Protein AF-A0A969LS26-F1 (afdb_monomer_lite)

Foldseek 3Di:
DVVPPPDPDDDWFFFDDDDDPDPDDPCRRVLNRLLVCCPDPCVQVSLVVCVPPPVVSCVSNVSSDDPVSPQAQEDEDEQAPDAPDQPVVPHHPDDDDGDDPVVGDDPVRVVVVVVVSVVSNHDYYHYDYDQHDWDDDPLAIEGEHEDEPDDDDPALVPQQLLVLLVLLVVQVVVCVVSPNGHYWYWYQYPVPRDIGTHDPVSSVVSNVCSVPDDPVSNPSPPPPD

Radius of gyration: 26.44 Å; chains: 1; bounding box: 77×44×64 Å

Structure (mmCIF, N/CA/C/O backbone):
data_AF-A0A969LS26-F1
#
_entry.id   AF-A0A969LS26-F1
#
loop_
_atom_site.group_PDB
_atom_site.id
_atom_site.type_symbol
_atom_site.label_atom_id
_atom_site.label_alt_id
_atom_site.label_comp_id
_atom_site.label_asym_id
_atom_site.label_entity_id
_atom_site.label_seq_id
_atom_site.pdbx_PDB_ins_code
_atom_site.Cartn_x
_atom_site.Cartn_y
_atom_site.Cartn_z
_atom_site.occupancy
_atom_site.B_iso_or_equiv
_atom_site.auth_seq_id
_atom_site.auth_comp_id
_atom_site.auth_asym_id
_atom_site.auth_atom_id
_atom_site.pdbx_PDB_model_num
ATOM 1 N N . ASP A 1 1 ? -43.714 -3.072 25.399 1.00 48.00 1 ASP A N 1
ATOM 2 C CA . ASP A 1 1 ? -42.936 -2.418 26.467 1.00 48.00 1 ASP A CA 1
ATOM 3 C C . ASP A 1 1 ? -42.025 -3.365 27.250 1.00 48.00 1 ASP A C 1
ATOM 5 O O . ASP A 1 1 ? -41.843 -3.195 28.444 1.00 48.00 1 ASP A O 1
ATOM 9 N N . GLU A 1 2 ? -41.324 -4.287 26.581 1.00 42.19 2 GLU A N 1
ATOM 10 C CA . GLU A 1 2 ? -40.235 -5.078 27.201 1.00 42.19 2 GLU A CA 1
ATOM 11 C C . GLU A 1 2 ? -38.923 -4.279 27.360 1.00 42.19 2 GLU A C 1
ATOM 13 O O . GLU A 1 2 ? -37.940 -4.776 27.896 1.00 42.19 2 GLU A O 1
ATOM 18 N N . LEU A 1 3 ? -38.881 -3.027 26.887 1.00 47.91 3 LEU A N 1
ATOM 19 C CA . LEU A 1 3 ? -37.706 -2.157 27.003 1.00 47.91 3 LEU A CA 1
ATOM 20 C C . LEU A 1 3 ? -37.577 -1.491 28.382 1.00 47.91 3 LEU A C 1
ATOM 22 O O . LEU A 1 3 ? -36.522 -0.934 28.662 1.00 47.91 3 LEU A O 1
ATOM 26 N N . ALA A 1 4 ? -38.623 -1.518 29.215 1.00 47.91 4 ALA A N 1
ATOM 27 C CA . ALA A 1 4 ? -38.693 -0.747 30.460 1.00 47.91 4 ALA A CA 1
ATOM 28 C C . ALA A 1 4 ? -38.494 -1.581 31.739 1.00 47.91 4 ALA A C 1
ATOM 30 O O . ALA A 1 4 ? -38.175 -1.017 32.787 1.00 47.91 4 ALA A O 1
ATOM 31 N N . GLU A 1 5 ? -38.636 -2.907 31.683 1.00 43.12 5 GLU A N 1
ATOM 32 C CA . GLU A 1 5 ? -38.407 -3.767 32.846 1.00 43.12 5 GLU A CA 1
ATOM 33 C C . GLU A 1 5 ? -36.909 -4.034 33.022 1.00 43.12 5 GLU A C 1
ATOM 35 O O . GLU A 1 5 ? -36.325 -4.921 32.406 1.00 43.12 5 GLU A O 1
ATOM 40 N N . GLY A 1 6 ? -36.275 -3.219 33.870 1.00 50.16 6 GLY A N 1
ATOM 41 C CA . GLY A 1 6 ? -34.905 -3.443 34.336 1.00 50.16 6 GLY A CA 1
ATOM 42 C C . GLY A 1 6 ? -33.893 -2.343 34.020 1.00 50.16 6 GLY A C 1
ATOM 43 O O . GLY A 1 6 ? -32.707 -2.562 34.258 1.00 50.16 6 GLY A O 1
ATOM 44 N N . ILE A 1 7 ? -34.304 -1.168 33.522 1.00 50.44 7 ILE A N 1
ATOM 45 C CA . ILE A 1 7 ? -33.379 -0.026 33.403 1.00 50.44 7 ILE A CA 1
ATOM 46 C C . ILE A 1 7 ? -33.126 0.534 34.819 1.00 50.44 7 ILE A C 1
ATOM 48 O O . ILE A 1 7 ? -34.064 1.055 35.429 1.00 50.44 7 ILE A O 1
ATOM 52 N N . PRO A 1 8 ? -31.903 0.455 35.382 1.00 53.38 8 PRO A N 1
ATOM 53 C CA . PRO A 1 8 ? -31.589 1.176 36.612 1.00 53.38 8 PRO A CA 1
ATOM 54 C C . PRO A 1 8 ? -31.703 2.684 36.347 1.00 53.38 8 PRO A C 1
ATOM 56 O O . PRO A 1 8 ? -31.449 3.115 35.229 1.00 53.38 8 PRO A O 1
ATOM 59 N N . SER A 1 9 ? -32.092 3.461 37.366 1.00 64.81 9 SER A N 1
ATOM 60 C CA . SER A 1 9 ? -32.006 4.934 37.475 1.00 64.81 9 SER A CA 1
ATOM 61 C C . SER A 1 9 ? -31.635 5.692 36.188 1.00 64.81 9 SER A C 1
ATOM 63 O O . SER A 1 9 ? -30.488 5.632 35.749 1.00 64.81 9 SER A O 1
ATOM 65 N N . ALA A 1 10 ? -32.577 6.456 35.626 1.00 76.25 10 ALA A N 1
ATOM 66 C CA . ALA A 1 10 ? -32.350 7.296 34.448 1.00 76.25 10 ALA A CA 1
ATOM 67 C C . ALA A 1 10 ? -30.975 8.001 34.475 1.00 76.25 10 ALA A C 1
ATOM 69 O O . ALA A 1 10 ? -30.673 8.753 35.404 1.00 76.25 10 ALA A O 1
ATOM 70 N N . TRP A 1 11 ? -30.147 7.771 33.451 1.00 84.38 11 TRP A N 1
ATOM 71 C CA . TRP A 1 11 ? -28.866 8.462 33.307 1.00 84.38 11 TRP A CA 1
ATOM 72 C C . TRP A 1 11 ? -29.077 9.845 32.701 1.00 84.38 11 TRP A C 1
ATOM 74 O O . TRP A 1 11 ? -29.727 9.991 31.666 1.00 84.38 11 TRP A O 1
ATOM 84 N N . ILE A 1 12 ? -28.483 10.864 33.318 1.00 85.44 12 ILE A N 1
ATOM 85 C CA . ILE A 1 12 ? -28.559 12.242 32.831 1.00 85.44 12 ILE A CA 1
ATOM 86 C C . ILE A 1 12 ? -27.171 12.668 32.359 1.00 85.44 12 ILE A C 1
ATOM 88 O O . ILE A 1 12 ? -26.301 13.015 33.157 1.00 85.44 12 ILE A O 1
ATOM 92 N N . GLY A 1 13 ? -26.971 12.657 31.043 1.00 86.69 13 GLY A N 1
ATOM 93 C CA . GLY A 1 13 ? -25.819 13.284 30.399 1.00 86.69 13 GLY A CA 1
ATOM 94 C C . GLY A 1 13 ? -26.094 14.761 30.120 1.00 86.69 13 GLY A C 1
ATOM 95 O O . GLY A 1 13 ? -27.234 15.154 29.881 1.00 86.69 13 GLY A O 1
ATOM 96 N N . ARG A 1 14 ? -25.054 15.597 30.140 1.00 88.81 14 ARG A N 1
ATOM 97 C CA . ARG A 1 14 ? -25.146 17.008 29.730 1.00 88.81 14 ARG A CA 1
ATOM 98 C C . ARG A 1 14 ? -24.080 17.290 28.690 1.00 88.81 14 ARG A C 1
ATOM 100 O O . ARG A 1 14 ? -22.919 17.009 28.957 1.00 88.81 14 ARG A O 1
ATOM 107 N N . GLY A 1 15 ? -24.466 17.871 27.566 1.00 87.50 15 GLY A N 1
ATOM 108 C CA . GLY A 1 15 ? -23.540 18.427 26.587 1.00 87.50 15 GLY A CA 1
ATOM 109 C C . GLY A 1 15 ? -23.855 19.885 26.328 1.00 87.50 15 GLY A C 1
ATOM 110 O O . GLY A 1 15 ? -24.956 20.355 26.624 1.00 87.50 15 GLY A O 1
ATOM 111 N N . GLN A 1 16 ? -22.871 20.607 25.821 1.00 85.25 16 GLN A N 1
ATOM 112 C CA . GLN A 1 16 ? -22.975 22.022 25.532 1.00 85.25 16 GLN A CA 1
ATOM 113 C C . GLN A 1 16 ? -23.121 22.230 24.031 1.00 85.25 16 GLN A C 1
ATOM 115 O O . GLN A 1 16 ? -22.405 21.649 23.221 1.00 85.25 16 GLN A O 1
ATOM 120 N N . CYS A 1 17 ? -24.066 23.090 23.663 1.00 79.00 17 CYS A N 1
ATOM 121 C CA . CYS A 1 17 ? -24.129 23.646 22.324 1.00 79.00 17 CYS A CA 1
ATOM 122 C C . CYS A 1 17 ? -23.246 24.890 22.318 1.00 79.00 17 CYS A C 1
ATOM 124 O O . CYS A 1 17 ? -23.660 25.946 22.794 1.00 79.00 17 CYS A O 1
ATOM 126 N N . ILE A 1 18 ? -22.009 24.739 21.857 1.00 72.94 18 ILE A N 1
ATOM 127 C CA . ILE A 1 18 ? -21.084 25.856 21.673 1.00 72.94 18 ILE A CA 1
ATOM 128 C C . ILE A 1 18 ? -21.132 26.238 20.194 1.00 72.94 18 ILE A C 1
ATOM 130 O O . ILE A 1 18 ? -21.133 25.364 19.328 1.00 72.94 18 ILE A O 1
ATOM 134 N N . GLU A 1 19 ? -21.190 27.531 19.884 1.00 64.50 19 GLU A N 1
ATOM 135 C CA . GLU A 1 19 ? -20.963 27.984 18.512 1.00 64.50 19 GLU A CA 1
ATOM 136 C C . GLU A 1 19 ? -19.482 27.788 18.172 1.00 64.50 19 GLU A C 1
ATOM 138 O O . GLU A 1 19 ? -18.605 28.473 18.697 1.00 64.50 19 GLU A O 1
ATOM 143 N N . HIS A 1 20 ? -19.195 26.814 17.311 1.00 62.72 20 HIS A N 1
ATOM 144 C CA . HIS A 1 20 ? -17.858 26.603 16.773 1.00 62.72 20 HIS A CA 1
ATOM 145 C C . HIS A 1 20 ? -17.685 27.414 15.483 1.00 62.72 20 HIS A C 1
ATOM 147 O O . HIS A 1 20 ? -18.571 27.441 14.630 1.00 62.72 20 HIS A O 1
ATOM 153 N N . HIS A 1 21 ? -16.518 28.033 15.293 1.00 56.72 21 HIS A N 1
ATOM 154 C CA . HIS A 1 21 ? -16.110 28.510 13.972 1.00 56.72 21 HIS A CA 1
ATOM 155 C C . HIS A 1 21 ? -15.761 27.303 13.090 1.00 56.72 21 HIS A C 1
ATOM 157 O O . HIS A 1 21 ? -14.718 26.679 13.270 1.00 56.72 21 HIS A O 1
ATOM 163 N N . GLY A 1 22 ? -16.655 26.955 12.163 1.00 65.00 22 GLY A N 1
ATOM 164 C CA . GLY A 1 22 ? -16.501 25.824 11.246 1.00 65.00 22 GLY A CA 1
ATOM 165 C C . GLY A 1 22 ? -17.842 25.193 10.871 1.00 65.00 22 GLY A C 1
ATOM 166 O O . GLY A 1 22 ? -18.904 25.718 11.204 1.00 65.00 22 GLY A O 1
ATOM 167 N N . SER A 1 23 ? -17.810 24.058 10.172 1.00 58.72 23 SER A N 1
ATOM 168 C CA . SER A 1 23 ? -19.011 23.252 9.939 1.00 58.72 23 SER A CA 1
ATOM 169 C C . SER A 1 23 ? -19.504 22.673 11.267 1.00 58.72 23 SER A C 1
ATOM 171 O O . SER A 1 23 ? -18.801 21.874 11.881 1.00 58.72 23 SER A O 1
ATOM 173 N N . GLY A 1 24 ? -20.691 23.082 11.719 1.00 62.31 24 GLY A N 1
ATOM 174 C CA . GLY A 1 24 ? -21.275 22.575 12.959 1.00 62.31 24 GLY A CA 1
ATOM 175 C C . GLY A 1 24 ? -21.553 21.074 12.877 1.00 62.31 24 GLY A C 1
ATOM 176 O O . GLY A 1 24 ? -22.201 20.613 11.939 1.00 62.31 24 GLY A O 1
ATOM 177 N N . GLU A 1 25 ? -21.084 20.312 13.863 1.00 70.56 25 GLU A N 1
ATOM 178 C CA . GLU A 1 25 ? -21.461 18.909 14.017 1.00 70.56 25 GLU A CA 1
ATOM 179 C C . GLU A 1 25 ? -22.798 18.818 14.771 1.00 70.56 25 GLU A C 1
ATOM 181 O O . GLU A 1 25 ? -22.845 19.107 15.971 1.00 70.56 25 GLU A O 1
ATOM 186 N N . PRO A 1 26 ? -23.903 18.405 14.116 1.00 74.50 26 PRO A N 1
ATOM 187 C CA . PRO A 1 26 ? -25.248 18.476 14.698 1.00 74.50 26 PRO A CA 1
ATOM 188 C C . PRO A 1 26 ? -25.433 17.592 15.940 1.00 74.50 26 PRO A C 1
ATOM 190 O O . PRO A 1 26 ? -26.370 17.795 16.710 1.00 74.50 26 PRO A O 1
ATOM 193 N N . TYR A 1 27 ? -24.539 16.625 16.156 1.00 84.31 27 TYR A N 1
ATOM 194 C CA . TYR A 1 27 ? -24.587 15.692 17.280 1.00 84.31 27 TYR A CA 1
ATOM 195 C C . TYR A 1 27 ? -23.585 16.011 18.390 1.00 84.31 27 TYR A C 1
ATOM 197 O O . TYR A 1 27 ? -23.581 15.309 19.398 1.00 84.31 27 TYR A O 1
ATOM 205 N N . LEU A 1 28 ? -22.773 17.065 18.263 1.00 83.50 28 LEU A N 1
ATOM 206 C CA . LEU A 1 28 ? -21.697 17.354 19.213 1.00 83.50 28 LEU A CA 1
ATOM 207 C C . LEU A 1 28 ? -22.166 17.438 20.682 1.00 83.50 28 LEU A C 1
ATOM 209 O O . LEU A 1 28 ? -21.543 16.789 21.525 1.00 83.50 28 LEU A O 1
ATOM 213 N N . PRO A 1 29 ? -23.294 18.102 21.023 1.00 87.81 29 PRO A N 1
ATOM 214 C CA . PRO A 1 29 ? -23.786 18.110 22.403 1.00 87.81 29 PRO A CA 1
ATOM 215 C C . PRO A 1 29 ? -24.183 16.709 22.893 1.00 87.81 29 PRO A C 1
ATOM 217 O O . PRO A 1 29 ? -23.976 16.357 24.052 1.00 87.81 29 PRO A O 1
ATOM 220 N N . VAL A 1 30 ? -24.735 15.872 22.014 1.00 89.56 30 VAL A N 1
ATOM 221 C CA . VAL A 1 30 ? -25.095 14.491 22.360 1.00 89.56 30 VAL A CA 1
ATOM 222 C C . VAL A 1 30 ? -23.831 13.665 22.596 1.00 89.56 30 VAL A C 1
ATOM 224 O O . VAL A 1 30 ? -23.734 12.967 23.603 1.00 89.56 30 VAL A O 1
ATOM 227 N N . MET A 1 31 ? -22.836 13.792 21.718 1.00 88.88 31 MET A N 1
ATOM 228 C CA . MET A 1 31 ? -21.555 13.100 21.849 1.00 88.88 31 MET A CA 1
ATOM 229 C C . MET A 1 31 ? -20.817 13.513 23.122 1.00 88.88 31 MET A C 1
ATOM 231 O O . MET A 1 31 ? -20.292 12.658 23.831 1.00 88.88 31 MET A O 1
ATOM 235 N N . GLU A 1 32 ? -20.849 14.795 23.486 1.00 89.12 32 GLU A N 1
ATOM 236 C CA . GLU A 1 32 ? -20.274 15.273 24.741 1.00 89.12 32 GLU A CA 1
ATOM 237 C C . GLU A 1 32 ? -21.007 14.706 25.968 1.00 89.12 32 GLU A C 1
ATOM 239 O O . GLU A 1 32 ? -20.367 14.265 26.930 1.00 89.12 32 GLU A O 1
ATOM 244 N N . ALA A 1 33 ? -22.343 14.672 25.935 1.00 91.56 33 ALA A N 1
ATOM 245 C CA . ALA A 1 33 ? -23.152 14.089 27.001 1.00 91.56 33 ALA A CA 1
ATOM 246 C C . ALA A 1 33 ? -22.825 12.602 27.206 1.00 91.56 33 ALA A C 1
ATOM 248 O O . ALA A 1 33 ? -22.611 12.170 28.342 1.00 91.56 33 ALA A O 1
ATOM 249 N N . LEU A 1 34 ? -22.720 11.840 26.114 1.00 92.12 34 LEU A N 1
ATOM 250 C CA . LEU A 1 34 ? -22.334 10.429 26.128 1.00 92.12 34 LEU A CA 1
ATOM 251 C C . LEU A 1 34 ? -20.891 10.240 26.611 1.00 92.12 34 LEU A C 1
ATOM 253 O O . LEU A 1 34 ? -20.638 9.375 27.445 1.00 92.12 34 LEU A O 1
ATOM 257 N N . ALA A 1 35 ? -19.952 11.079 26.168 1.00 89.19 35 ALA A N 1
ATOM 258 C CA . ALA A 1 35 ? -18.558 11.033 26.608 1.00 89.19 35 ALA A CA 1
ATOM 259 C C . ALA A 1 35 ? -18.401 11.336 28.106 1.00 89.19 35 ALA A C 1
ATOM 261 O O . ALA A 1 35 ? -17.518 10.785 28.764 1.00 89.19 35 ALA A O 1
ATOM 262 N N . ARG A 1 36 ? -19.247 12.209 28.665 1.00 90.62 36 ARG A N 1
ATOM 263 C CA . ARG A 1 36 ? -19.293 12.482 30.109 1.00 90.62 36 ARG A CA 1
ATOM 264 C C . ARG A 1 36 ? -19.893 11.308 30.881 1.00 90.62 36 ARG A C 1
ATOM 266 O O . ARG A 1 36 ? -19.298 10.911 31.877 1.00 90.62 36 ARG A O 1
ATOM 273 N N . LEU A 1 37 ? -20.998 10.729 30.408 1.00 91.88 37 LEU A N 1
ATOM 274 C CA . LEU A 1 37 ? -21.596 9.526 31.007 1.00 91.88 37 LEU A CA 1
ATOM 275 C C . LEU A 1 37 ? -20.642 8.326 30.973 1.00 91.88 37 LEU A C 1
ATOM 277 O O . LEU A 1 37 ? -20.545 7.584 31.943 1.00 91.88 37 LEU A O 1
ATOM 281 N N . ALA A 1 38 ? -19.859 8.183 29.905 1.00 90.06 38 ALA A N 1
ATOM 282 C CA . ALA A 1 38 ? -18.832 7.152 29.786 1.00 90.06 38 ALA A CA 1
ATOM 283 C C . ALA A 1 38 ? -17.733 7.234 30.863 1.00 90.06 38 ALA A C 1
ATOM 285 O O . ALA A 1 38 ? -16.962 6.288 31.014 1.00 90.06 38 ALA A O 1
ATOM 286 N N . ARG A 1 39 ? -17.629 8.359 31.585 1.00 89.25 39 ARG A N 1
ATOM 287 C CA . ARG A 1 39 ? -16.684 8.570 32.693 1.00 89.25 39 ARG A CA 1
ATOM 288 C C . ARG A 1 39 ? -17.311 8.368 34.076 1.00 89.25 39 ARG A C 1
ATOM 290 O O . ARG A 1 39 ? -16.624 8.592 35.069 1.00 89.25 39 ARG A O 1
ATOM 297 N N . THR A 1 40 ? -18.584 7.986 34.158 1.00 88.81 40 THR A N 1
ATOM 298 C CA . THR A 1 40 ? -19.246 7.639 35.423 1.00 88.81 40 THR A CA 1
ATOM 299 C C . THR A 1 40 ? -19.373 6.120 35.568 1.00 88.81 40 THR A C 1
ATOM 301 O O . THR A 1 40 ? -18.885 5.346 34.746 1.00 88.81 40 THR A O 1
ATOM 304 N N . ASP A 1 41 ? -20.055 5.688 36.621 1.00 88.44 41 ASP A N 1
ATOM 305 C CA . ASP A 1 41 ? -20.534 4.321 36.840 1.00 88.44 41 ASP A CA 1
ATOM 306 C C . ASP A 1 41 ? -21.409 3.754 35.701 1.00 88.44 41 ASP A C 1
ATOM 308 O O . ASP A 1 41 ? -21.521 2.537 35.566 1.00 88.44 41 ASP A O 1
ATOM 312 N N . ALA A 1 42 ? -21.965 4.605 34.832 1.00 88.12 42 ALA A N 1
ATOM 313 C CA . ALA A 1 42 ? -22.761 4.201 33.674 1.00 88.12 42 ALA A CA 1
ATOM 314 C C . ALA A 1 42 ? -21.926 3.603 32.523 1.00 88.12 42 ALA A C 1
ATOM 316 O O . ALA A 1 42 ? -22.501 3.118 31.551 1.00 88.12 42 ALA A O 1
ATOM 317 N N . HIS A 1 43 ? -20.591 3.625 32.604 1.00 89.38 43 HIS A N 1
ATOM 318 C CA . HIS A 1 43 ? -19.669 3.198 31.545 1.00 89.38 43 HIS A CA 1
ATOM 319 C C . HIS A 1 43 ? -20.010 1.841 30.904 1.00 89.38 43 HIS A C 1
ATOM 321 O O . HIS A 1 43 ? -20.202 1.758 29.690 1.00 89.38 43 HIS A O 1
ATOM 327 N N . GLU A 1 44 ? -20.097 0.782 31.714 1.00 88.75 44 GLU A N 1
ATOM 328 C CA . GLU A 1 44 ? -20.325 -0.598 31.251 1.00 88.75 44 GLU A CA 1
ATOM 329 C C . GLU A 1 44 ? -21.678 -0.733 30.537 1.00 88.75 44 GLU A C 1
ATOM 331 O O . GLU A 1 44 ? -21.775 -1.265 29.427 1.00 88.75 44 GLU A O 1
ATOM 336 N N . GLN A 1 45 ? -22.730 -0.185 31.147 1.00 88.94 45 GLN A N 1
ATOM 337 C CA . GLN A 1 45 ? -24.096 -0.256 30.629 1.00 88.94 45 GLN A CA 1
ATOM 338 C C . GLN A 1 45 ? -24.266 0.605 29.373 1.00 88.94 45 GLN A C 1
ATOM 340 O O . GLN A 1 45 ? -24.866 0.155 28.396 1.00 88.94 45 GLN A O 1
ATOM 345 N N . LEU A 1 46 ? -23.685 1.807 29.355 1.00 91.06 46 LEU A N 1
ATOM 346 C CA . LEU A 1 46 ? -23.676 2.684 28.190 1.00 91.06 46 LEU A CA 1
ATOM 347 C C . LEU A 1 46 ? -22.939 2.034 27.014 1.00 91.06 46 LEU A C 1
ATOM 349 O O . LEU A 1 46 ? -23.454 2.033 25.895 1.00 91.06 46 LEU A O 1
ATOM 353 N N . GLY A 1 47 ? -21.773 1.434 27.270 1.00 90.75 47 GLY A N 1
ATOM 354 C CA . GLY A 1 47 ? -21.026 0.672 26.273 1.00 90.75 47 GLY A CA 1
ATOM 355 C C . GLY A 1 47 ? -21.849 -0.486 25.703 1.00 90.75 47 GLY A C 1
ATOM 356 O O . GLY A 1 47 ? -21.939 -0.636 24.485 1.00 90.75 47 GLY A O 1
ATOM 357 N N . ALA A 1 48 ? -22.518 -1.270 26.556 1.00 89.50 48 ALA A N 1
ATOM 358 C CA . ALA A 1 48 ? -23.387 -2.368 26.125 1.00 89.50 48 ALA A CA 1
ATOM 359 C C . ALA A 1 48 ? -24.569 -1.892 25.260 1.00 89.50 48 ALA A C 1
ATOM 361 O O . ALA A 1 48 ? -24.867 -2.498 24.227 1.00 89.50 48 ALA A O 1
ATOM 362 N N . VAL A 1 49 ? -25.218 -0.788 25.644 1.00 90.94 49 VAL A N 1
ATOM 363 C CA . VAL A 1 49 ? -26.317 -0.194 24.873 1.00 90.94 49 VAL A CA 1
ATOM 364 C C . VAL A 1 49 ? -25.817 0.287 23.514 1.00 90.94 49 VAL A C 1
ATOM 366 O O . VAL A 1 49 ? -26.383 -0.115 22.497 1.00 90.94 49 VAL A O 1
ATOM 369 N N . LEU A 1 50 ? -24.742 1.080 23.469 1.00 91.75 50 LEU A N 1
ATOM 370 C CA . LEU A 1 50 ? -24.214 1.631 22.219 1.00 91.75 50 LEU A CA 1
ATOM 371 C C . LEU A 1 50 ? -23.713 0.542 21.267 1.00 91.75 50 LEU A C 1
ATOM 373 O O . LEU A 1 50 ? -24.043 0.600 20.087 1.00 91.75 50 LEU A O 1
ATOM 377 N N . ARG A 1 51 ? -23.035 -0.506 21.757 1.00 90.69 51 ARG A N 1
ATOM 378 C CA . ARG A 1 51 ? -22.672 -1.672 20.923 1.00 90.69 51 ARG A CA 1
ATOM 379 C C . ARG A 1 51 ? -23.884 -2.312 20.249 1.00 90.69 51 ARG A C 1
ATOM 381 O O . ARG A 1 51 ? -23.772 -2.792 19.125 1.00 90.69 51 ARG A O 1
ATOM 388 N N . ARG A 1 52 ? -25.037 -2.323 20.925 1.00 90.31 52 ARG A N 1
ATOM 389 C CA . ARG A 1 52 ? -26.271 -2.933 20.417 1.00 90.31 52 ARG A CA 1
ATOM 390 C C . ARG A 1 52 ? -27.023 -2.032 19.439 1.00 90.31 52 ARG A C 1
ATOM 392 O O . ARG A 1 52 ? -27.508 -2.532 18.431 1.00 90.31 52 ARG A O 1
ATOM 399 N N . ILE A 1 53 ? -27.168 -0.742 19.750 1.00 91.62 53 ILE A N 1
ATOM 400 C CA . ILE A 1 53 ? -28.096 0.149 19.024 1.00 91.62 53 ILE A CA 1
ATOM 401 C C . ILE A 1 53 ? -27.403 1.150 18.098 1.00 91.62 53 ILE A C 1
ATOM 403 O O . ILE A 1 53 ? -28.005 1.593 17.126 1.00 91.62 53 ILE A O 1
ATOM 407 N N . ALA A 1 54 ? -26.157 1.521 18.393 1.00 89.75 54 ALA A N 1
ATOM 408 C CA . ALA A 1 54 ? -25.413 2.549 17.670 1.00 89.75 54 ALA A CA 1
ATOM 409 C C . ALA A 1 54 ? -23.906 2.222 17.631 1.00 89.75 54 ALA A C 1
ATOM 411 O O . ALA A 1 54 ? -23.084 3.012 18.099 1.00 89.75 54 ALA A O 1
ATOM 412 N N . PRO A 1 55 ? -23.505 1.062 17.078 1.00 87.31 55 PRO A N 1
ATOM 413 C CA . PRO A 1 55 ? -22.118 0.603 17.142 1.00 87.31 55 PRO A CA 1
ATOM 414 C C . PRO A 1 55 ? -21.130 1.551 16.447 1.00 87.31 55 PRO A C 1
ATOM 416 O O . PRO A 1 55 ? -19.974 1.626 16.849 1.00 87.31 55 PRO A O 1
ATOM 419 N N . SER A 1 56 ? -21.564 2.316 15.438 1.00 86.25 56 SER A N 1
ATOM 420 C CA . SER A 1 56 ? -20.712 3.316 14.779 1.00 86.25 56 SER A CA 1
ATOM 421 C C . SER A 1 56 ? -20.377 4.511 15.674 1.00 86.25 56 SER A C 1
ATOM 423 O O . SER A 1 56 ? -19.317 5.102 15.503 1.00 86.25 56 SER A O 1
ATOM 425 N N . TRP A 1 57 ? -21.220 4.840 16.658 1.00 88.38 57 TRP A N 1
ATOM 426 C CA . TRP A 1 57 ? -20.987 5.965 17.574 1.00 88.38 57 TRP A CA 1
ATOM 427 C C . TRP A 1 57 ? -19.846 5.688 18.557 1.00 88.38 57 TRP A C 1
ATOM 429 O O . TRP A 1 57 ? -19.269 6.615 19.118 1.00 88.38 57 TRP A O 1
ATOM 439 N N . LEU A 1 58 ? -19.475 4.418 18.744 1.00 87.31 58 LEU A N 1
ATOM 440 C CA . LEU A 1 58 ? -18.329 4.033 19.565 1.00 87.31 58 LEU A CA 1
ATOM 441 C C . LEU A 1 58 ? -16.990 4.508 18.979 1.00 87.31 58 LEU A C 1
ATOM 443 O O . LEU A 1 58 ? -16.033 4.673 19.733 1.00 87.31 58 LEU A O 1
ATOM 447 N N . LEU A 1 59 ? -16.920 4.767 17.665 1.00 82.62 59 LEU A N 1
ATOM 448 C CA . LEU A 1 59 ? -15.727 5.332 17.020 1.00 82.62 59 LEU A CA 1
ATOM 449 C C . LEU A 1 59 ? -15.399 6.735 17.549 1.00 82.62 59 LEU A C 1
ATOM 451 O O . LEU A 1 59 ? -14.230 7.080 17.686 1.00 82.62 59 LEU A O 1
ATOM 455 N N . GLU A 1 60 ? -16.431 7.490 17.917 1.00 85.88 60 GLU A N 1
ATOM 456 C CA . GLU A 1 60 ? -16.328 8.844 18.467 1.00 85.88 60 GLU A CA 1
ATOM 457 C C . GLU A 1 60 ? -16.212 8.849 20.007 1.00 85.88 60 GLU A C 1
ATOM 459 O O . GLU A 1 60 ? -15.988 9.885 20.633 1.00 85.88 60 GLU A O 1
ATOM 464 N N . LEU A 1 61 ? -16.357 7.681 20.648 1.00 87.56 61 LEU A N 1
ATOM 465 C CA . LEU A 1 61 ? -16.319 7.498 22.103 1.00 87.56 61 LEU A CA 1
ATOM 466 C C . LEU A 1 61 ? -15.247 6.469 22.496 1.00 87.56 61 LEU A C 1
ATOM 468 O O . LEU A 1 61 ? -15.565 5.441 23.101 1.00 87.56 61 LEU A O 1
ATOM 472 N N . PRO A 1 62 ? -13.954 6.736 22.226 1.00 81.94 62 PRO A N 1
ATOM 473 C CA . PRO A 1 62 ? -12.877 5.762 22.416 1.00 81.94 62 PRO A CA 1
ATOM 474 C C . PRO A 1 62 ? -12.712 5.288 23.865 1.00 81.94 62 PRO A C 1
ATOM 476 O O . PRO A 1 62 ? -12.117 4.237 24.101 1.00 81.94 62 PRO A O 1
ATOM 479 N N . ALA A 1 63 ? -13.247 6.037 24.836 1.00 83.88 63 ALA A N 1
ATOM 480 C CA . ALA A 1 63 ? -13.295 5.626 26.234 1.00 83.88 63 ALA A CA 1
ATOM 481 C C . ALA A 1 63 ? -14.119 4.345 26.437 1.00 83.88 63 ALA A C 1
ATOM 483 O O . ALA A 1 63 ? -13.730 3.532 27.262 1.00 83.88 63 ALA A O 1
ATOM 484 N N . LEU A 1 64 ? -15.206 4.149 25.680 1.00 88.31 64 LEU A N 1
ATOM 485 C CA . LEU A 1 64 ? -16.111 2.996 25.795 1.00 88.31 64 LEU A CA 1
ATOM 486 C C . LEU A 1 64 ? -15.620 1.748 25.051 1.00 88.31 64 LEU A C 1
ATOM 488 O O . LEU A 1 64 ? -16.222 0.682 25.181 1.00 88.31 64 LEU A O 1
ATOM 492 N N . LEU A 1 65 ? -14.552 1.874 24.262 1.00 86.88 65 LEU A N 1
ATOM 493 C CA . LEU A 1 65 ? -13.973 0.754 23.535 1.00 86.88 65 LEU A CA 1
ATOM 494 C C . LEU A 1 65 ? -13.128 -0.108 24.475 1.00 86.88 65 LEU A C 1
ATOM 496 O O . LEU A 1 65 ? -12.242 0.377 25.186 1.00 86.88 65 LEU A O 1
ATOM 500 N N . ASP A 1 66 ? -13.321 -1.417 24.424 1.00 83.94 66 ASP A N 1
ATOM 501 C CA . ASP A 1 66 ? -12.463 -2.358 25.125 1.00 83.94 66 ASP A CA 1
ATOM 502 C C . ASP A 1 66 ? -11.086 -2.504 24.431 1.00 83.94 66 ASP A C 1
ATOM 504 O O . ASP A 1 66 ? -10.734 -1.813 23.465 1.00 83.94 66 ASP A O 1
ATOM 508 N N . SER A 1 67 ? -10.232 -3.371 24.977 1.00 78.94 67 SER A N 1
ATOM 509 C CA . SER A 1 67 ? -8.901 -3.612 24.409 1.00 78.94 67 SER A CA 1
ATOM 510 C C . SER A 1 67 ? -8.930 -4.357 23.069 1.00 78.94 67 SER A C 1
ATOM 512 O O . SER A 1 67 ? -7.997 -4.205 22.288 1.00 78.94 67 SER A O 1
ATOM 514 N N . GLN A 1 68 ? -9.960 -5.157 22.782 1.00 79.00 68 GLN A N 1
ATOM 515 C CA . GLN A 1 68 ? -10.148 -5.858 21.509 1.00 79.00 68 GLN A CA 1
ATOM 516 C C . GLN A 1 68 ? -10.670 -4.919 20.422 1.00 79.00 68 GLN A C 1
ATOM 518 O O . GLN A 1 68 ? -10.209 -5.003 19.282 1.00 79.00 68 GLN A O 1
ATOM 523 N N . GLU A 1 69 ? -11.587 -4.023 20.777 1.00 79.00 69 GLU A N 1
ATOM 524 C CA . GLU A 1 69 ? -12.182 -3.009 19.909 1.00 79.00 69 GLU A CA 1
ATOM 525 C C . GLU A 1 69 ? -11.141 -1.956 19.490 1.00 79.00 69 GLU A C 1
ATOM 527 O O . GLU A 1 69 ? -11.141 -1.505 18.347 1.00 79.00 69 GLU A O 1
ATOM 532 N N . ARG A 1 70 ? -10.170 -1.642 20.364 1.00 77.38 70 ARG A N 1
ATOM 533 C CA . ARG A 1 70 ? -9.035 -0.743 20.062 1.00 77.38 70 ARG A CA 1
ATOM 534 C C . ARG A 1 70 ? -7.874 -1.393 19.307 1.00 77.38 70 ARG A C 1
ATOM 536 O O . ARG A 1 70 ? -6.910 -0.705 18.968 1.00 77.38 70 ARG A O 1
ATOM 543 N N . ARG A 1 71 ? -7.905 -2.705 19.042 1.00 78.50 71 ARG A N 1
ATOM 544 C CA . ARG A 1 71 ? -6.800 -3.364 18.325 1.00 78.50 71 ARG A CA 1
ATOM 545 C C . ARG A 1 71 ? -6.727 -2.861 16.892 1.00 78.50 71 ARG A C 1
ATOM 547 O O . ARG A 1 71 ? -7.577 -3.177 16.062 1.00 78.50 71 ARG A O 1
ATOM 554 N N . VAL A 1 72 ? -5.636 -2.173 16.571 1.00 78.19 72 VAL A N 1
ATOM 555 C CA . VAL A 1 72 ? -5.287 -1.825 15.194 1.00 78.19 72 VAL A CA 1
ATOM 556 C C . VAL A 1 72 ? -4.955 -3.116 14.444 1.00 78.19 72 VAL A C 1
ATOM 558 O O . VAL A 1 72 ? -3.914 -3.729 14.659 1.00 78.19 72 VAL A O 1
ATOM 561 N N . ARG A 1 73 ? -5.858 -3.564 13.566 1.00 83.12 73 ARG A N 1
ATOM 562 C CA . ARG A 1 73 ? -5.663 -4.788 12.758 1.00 83.12 73 ARG A CA 1
ATOM 563 C C . ARG A 1 73 ? -5.117 -4.506 11.362 1.00 83.12 73 ARG A C 1
ATOM 565 O O . ARG A 1 73 ? -4.682 -5.435 10.676 1.00 83.12 73 ARG A O 1
ATOM 572 N N . TYR A 1 74 ? -5.153 -3.244 10.947 1.00 85.38 74 TYR A N 1
ATOM 573 C CA . TYR A 1 74 ? -4.895 -2.809 9.585 1.00 85.38 74 TYR A CA 1
ATOM 574 C C . TYR A 1 74 ? -3.930 -1.628 9.560 1.00 85.38 74 TYR A C 1
ATOM 576 O O . TYR A 1 74 ? -4.143 -0.643 10.260 1.00 85.38 74 TYR A O 1
ATOM 584 N N . LEU A 1 75 ? -2.904 -1.726 8.718 1.00 86.69 75 LEU A N 1
ATOM 585 C CA . LEU A 1 75 ? -1.970 -0.646 8.435 1.00 86.69 75 LEU A CA 1
ATOM 586 C C . LEU A 1 75 ? -1.990 -0.357 6.933 1.00 86.69 75 LEU A C 1
ATOM 588 O O . LEU A 1 75 ? -1.808 -1.263 6.116 1.00 86.69 75 LEU A O 1
ATOM 592 N N . ARG A 1 76 ? -2.198 0.908 6.565 1.00 86.81 76 ARG A N 1
ATOM 593 C CA . ARG A 1 76 ? -2.005 1.397 5.198 1.00 86.81 76 ARG A CA 1
ATOM 594 C C . ARG A 1 76 ? -0.748 2.245 5.165 1.00 86.81 76 ARG A C 1
ATOM 596 O O . ARG A 1 76 ? -0.631 3.175 5.952 1.00 86.81 76 ARG A O 1
ATOM 603 N N . VAL A 1 77 ? 0.148 1.946 4.236 1.00 83.94 77 VAL A N 1
ATOM 604 C CA . VAL A 1 77 ? 1.401 2.682 4.074 1.00 83.94 77 VAL A CA 1
ATOM 605 C C . VAL A 1 77 ? 1.477 3.201 2.646 1.00 83.94 77 VAL A C 1
ATOM 607 O O . VAL A 1 77 ? 1.405 2.412 1.702 1.00 83.94 77 VAL A O 1
ATOM 610 N N . SER A 1 78 ? 1.585 4.522 2.490 1.00 83.12 78 SER A N 1
ATOM 611 C CA . SER A 1 78 ? 1.882 5.136 1.195 1.00 83.12 78 SER A CA 1
ATOM 612 C C . SER A 1 78 ? 3.388 5.226 1.031 1.00 83.12 78 SER A C 1
ATOM 614 O O . SER A 1 78 ? 4.055 5.799 1.885 1.00 83.12 78 SER A O 1
ATOM 616 N N . VAL A 1 79 ? 3.922 4.654 -0.044 1.00 82.38 79 VAL A N 1
ATOM 617 C CA . VAL A 1 79 ? 5.375 4.659 -0.296 1.00 82.38 79 VAL A CA 1
ATOM 618 C C . VAL A 1 79 ? 5.840 5.907 -1.048 1.00 82.38 79 VAL A C 1
ATOM 620 O O . VAL A 1 79 ? 7.034 6.132 -1.205 1.00 82.38 79 VAL A O 1
ATOM 623 N N . THR A 1 80 ? 4.900 6.710 -1.547 1.00 75.12 80 THR A N 1
ATOM 624 C CA . THR A 1 80 ? 5.178 7.961 -2.251 1.00 75.12 80 THR A CA 1
ATOM 625 C C . THR A 1 80 ? 3.982 8.909 -2.160 1.00 75.12 80 THR A C 1
ATOM 627 O O . THR A 1 80 ? 2.835 8.468 -2.033 1.00 75.12 80 THR A O 1
ATOM 630 N N . ASP A 1 81 ? 4.263 10.206 -2.212 1.00 73.56 81 ASP A N 1
ATOM 631 C CA . ASP A 1 81 ? 3.319 11.313 -2.394 1.00 73.56 81 ASP A CA 1
ATOM 632 C C . ASP A 1 81 ? 3.306 11.824 -3.851 1.00 73.56 81 ASP A C 1
ATOM 634 O O . ASP A 1 81 ? 2.497 12.684 -4.221 1.00 73.56 81 ASP A O 1
ATOM 638 N N . ARG A 1 82 ? 4.206 11.297 -4.694 1.00 70.69 82 ARG A N 1
ATOM 639 C CA . ARG A 1 82 ? 4.383 11.729 -6.077 1.00 70.69 82 ARG A CA 1
ATOM 640 C C . ARG A 1 82 ? 3.349 11.094 -6.984 1.00 70.69 82 ARG A C 1
ATOM 642 O O . ARG A 1 82 ? 3.210 9.878 -7.021 1.00 70.69 82 ARG A O 1
ATOM 649 N N . CYS A 1 83 ? 2.664 11.946 -7.747 1.00 66.50 83 CYS A N 1
ATOM 650 C CA . CYS A 1 83 ? 1.737 11.547 -8.793 1.00 66.50 83 CYS A CA 1
ATOM 651 C C . CYS A 1 83 ? 1.860 12.471 -10.003 1.00 66.50 83 CYS A C 1
ATOM 653 O O . CYS A 1 83 ? 1.687 13.691 -9.898 1.00 66.50 83 CYS A O 1
ATOM 655 N N . ASN A 1 84 ? 2.118 11.865 -11.164 1.00 58.06 84 ASN A N 1
ATOM 656 C CA . ASN A 1 84 ? 2.245 12.561 -12.446 1.00 58.06 84 ASN A CA 1
ATOM 657 C C . ASN A 1 84 ? 0.886 12.975 -13.053 1.00 58.06 84 ASN A C 1
ATOM 659 O O . ASN A 1 84 ? 0.851 13.594 -14.111 1.00 58.06 84 ASN A O 1
ATOM 663 N N . PHE A 1 85 ? -0.237 12.671 -12.387 1.00 54.34 85 PHE A N 1
ATOM 664 C CA . PHE A 1 85 ? -1.587 13.047 -12.819 1.00 54.34 85 PHE A CA 1
ATOM 665 C C . PHE A 1 85 ? -2.213 14.133 -11.932 1.00 54.34 85 PHE A C 1
ATOM 667 O O . PHE A 1 85 ? -1.849 14.319 -10.768 1.00 54.34 85 PHE A O 1
ATOM 674 N N . ARG A 1 86 ? -3.182 14.854 -12.508 1.00 67.12 86 ARG A N 1
ATOM 675 C CA . ARG A 1 86 ? -3.989 15.913 -11.874 1.00 67.12 86 ARG A CA 1
ATOM 676 C C . ARG A 1 86 ? -5.475 15.558 -11.969 1.00 67.12 86 ARG A C 1
ATOM 678 O O . ARG A 1 86 ? -6.253 16.218 -12.650 1.00 67.12 86 ARG A O 1
ATOM 685 N N . CYS A 1 87 ? -5.849 14.416 -11.392 1.00 62.12 87 CYS A N 1
ATOM 686 C CA . CYS A 1 87 ? -7.233 13.948 -11.423 1.00 62.12 87 CYS A CA 1
ATOM 687 C C . CYS A 1 87 ? -8.113 14.899 -10.609 1.00 62.12 87 CYS A C 1
ATOM 689 O O . CYS A 1 87 ? -7.903 15.022 -9.407 1.00 62.12 87 CYS A O 1
ATOM 691 N N . THR A 1 88 ? -9.148 15.480 -11.211 1.00 68.31 88 THR A N 1
ATOM 692 C CA . THR A 1 88 ? -10.046 16.453 -10.555 1.00 68.31 88 THR A CA 1
ATOM 693 C C . THR A 1 88 ? -10.638 15.969 -9.227 1.00 68.31 88 THR A C 1
ATOM 695 O O . THR A 1 88 ? -10.857 16.769 -8.327 1.00 68.31 88 THR A O 1
ATOM 698 N N . TYR A 1 89 ? -10.857 14.662 -9.078 1.00 69.06 89 TYR A N 1
ATOM 699 C CA . TYR A 1 89 ? -11.445 14.043 -7.885 1.00 69.06 89 TYR A CA 1
ATOM 700 C C . TYR A 1 89 ? -10.426 13.573 -6.830 1.0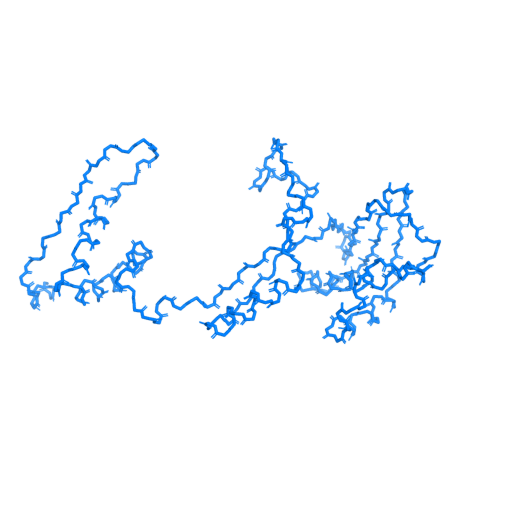0 69.06 89 TYR A C 1
ATOM 702 O O . T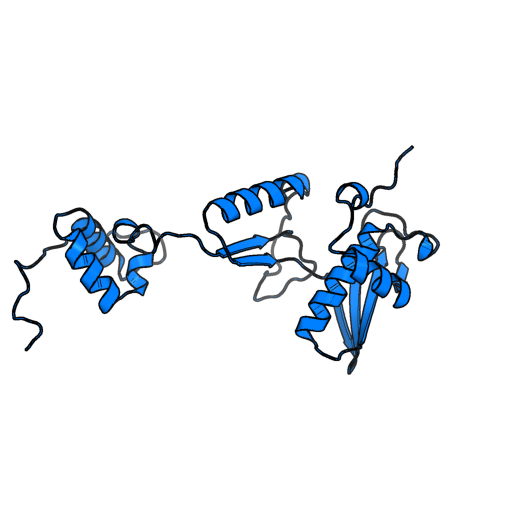YR A 1 89 ? -10.822 13.157 -5.746 1.00 69.06 89 TYR A O 1
ATOM 710 N N . CYS A 1 90 ? -9.129 13.552 -7.151 1.00 66.88 90 CYS A N 1
ATOM 711 C CA . CYS A 1 90 ? -8.080 13.057 -6.248 1.00 66.88 90 CYS A CA 1
ATOM 712 C C . CYS A 1 90 ? -7.045 14.136 -5.920 1.00 66.88 90 CYS A C 1
ATOM 714 O O . CYS A 1 90 ? -6.526 14.171 -4.809 1.00 66.88 90 CYS A O 1
ATOM 716 N N . ARG A 1 91 ? -6.710 14.969 -6.908 1.00 63.62 91 ARG A N 1
ATOM 717 C CA . ARG A 1 91 ? -5.699 16.022 -6.848 1.00 63.62 91 ARG A CA 1
ATOM 718 C C . ARG A 1 91 ? -6.078 17.142 -7.836 1.00 63.62 91 ARG A C 1
ATOM 720 O O . ARG A 1 91 ? -5.727 17.038 -9.018 1.00 63.62 91 ARG A O 1
ATOM 727 N N . PRO A 1 92 ? -6.824 18.169 -7.383 1.00 62.84 92 PRO A N 1
ATOM 728 C CA . PRO A 1 92 ? -7.067 19.383 -8.162 1.00 62.84 92 PRO A CA 1
ATOM 729 C C . PRO A 1 92 ? -5.740 20.016 -8.608 1.00 62.84 92 PRO A C 1
ATOM 731 O O . PRO A 1 92 ? -4.697 19.752 -8.014 1.00 62.84 92 PRO A O 1
ATOM 734 N N . ALA A 1 93 ? -5.761 20.778 -9.700 1.00 60.38 93 ALA A N 1
ATOM 735 C CA . ALA A 1 93 ? -4.553 21.197 -10.416 1.00 60.38 93 ALA A CA 1
ATOM 736 C C . ALA A 1 93 ? -3.671 22.223 -9.676 1.00 60.38 93 ALA A C 1
ATOM 738 O O . ALA A 1 93 ? -2.546 22.453 -10.122 1.00 60.38 93 ALA A O 1
ATOM 739 N N . ASP A 1 94 ? -4.144 22.783 -8.566 1.00 57.53 94 ASP A N 1
ATOM 740 C CA . ASP A 1 94 ? -3.547 23.958 -7.935 1.00 57.53 94 ASP A CA 1
ATOM 741 C C . ASP A 1 94 ? -2.393 23.578 -6.985 1.00 57.53 94 ASP A C 1
ATOM 743 O O . ASP A 1 94 ? -2.524 22.660 -6.176 1.00 57.53 94 ASP A O 1
ATOM 747 N N . ASP A 1 95 ? -1.256 24.267 -7.135 1.00 55.34 95 ASP A N 1
ATOM 748 C CA . ASP A 1 95 ? -0.128 24.430 -6.199 1.00 55.34 95 ASP A CA 1
ATOM 749 C C . ASP A 1 95 ? 0.216 23.238 -5.288 1.00 55.34 95 ASP A C 1
ATOM 751 O O . ASP A 1 95 ? 0.098 23.280 -4.064 1.00 55.34 95 ASP A O 1
ATOM 755 N N . LEU A 1 96 ? 0.703 22.154 -5.895 1.00 59.50 96 LEU A N 1
ATOM 756 C CA . LEU A 1 96 ? 1.179 20.982 -5.161 1.00 59.50 96 LEU A CA 1
ATOM 757 C C . LEU A 1 96 ? 2.700 20.972 -5.082 1.00 59.50 96 LEU A C 1
ATOM 759 O O . LEU A 1 96 ? 3.379 20.582 -6.035 1.00 59.50 96 LEU A O 1
ATOM 763 N N . GLU A 1 97 ? 3.218 21.316 -3.911 1.00 65.12 97 GLU A N 1
ATOM 764 C CA . GLU A 1 97 ? 4.595 21.016 -3.539 1.00 65.12 97 GLU A CA 1
ATOM 765 C C . GLU A 1 97 ? 4.697 19.538 -3.142 1.00 65.12 97 GLU A C 1
ATOM 767 O O . GLU A 1 97 ? 3.915 19.024 -2.340 1.00 65.12 97 GLU A O 1
ATOM 772 N N . PHE A 1 98 ? 5.629 18.817 -3.764 1.00 69.00 98 PHE A N 1
ATOM 773 C CA . PHE A 1 98 ? 5.985 17.470 -3.326 1.00 69.00 98 PHE A CA 1
ATOM 774 C C . PHE A 1 98 ? 6.987 17.566 -2.188 1.00 69.00 98 PHE A C 1
ATOM 776 O O . PHE A 1 98 ? 7.892 18.401 -2.249 1.00 69.00 98 PHE A O 1
ATOM 783 N N . GLY A 1 99 ? 6.883 16.652 -1.223 1.00 67.25 99 GLY A N 1
ATOM 784 C CA . GLY A 1 99 ? 7.925 16.493 -0.221 1.00 67.25 99 GLY A CA 1
ATOM 785 C C . GLY A 1 99 ? 9.280 16.251 -0.888 1.00 67.25 99 GLY A C 1
ATOM 786 O O . GLY A 1 99 ? 9.390 15.637 -1.970 1.00 67.25 99 GLY A O 1
ATOM 787 N N . ALA A 1 100 ? 10.341 16.728 -0.243 1.00 73.69 100 ALA A N 1
ATOM 788 C CA . ALA A 1 100 ? 11.674 16.307 -0.620 1.00 73.69 100 ALA A CA 1
ATOM 789 C C . ALA A 1 100 ? 11.763 14.784 -0.450 1.00 73.69 100 ALA A C 1
ATOM 791 O O . ALA A 1 100 ? 11.083 14.175 0.373 1.00 73.69 100 ALA A O 1
ATOM 792 N N . ARG A 1 101 ? 12.624 14.123 -1.230 1.00 69.69 101 ARG A N 1
ATOM 793 C CA . ARG A 1 101 ? 12.794 12.664 -1.111 1.00 69.69 101 ARG A CA 1
ATOM 794 C C . ARG A 1 101 ? 13.245 12.247 0.298 1.00 69.69 101 ARG A C 1
ATOM 796 O O . ARG A 1 101 ? 12.987 11.119 0.690 1.00 69.69 101 ARG A O 1
ATOM 803 N N . THR A 1 102 ? 13.900 13.150 1.025 1.00 75.81 102 THR A N 1
ATOM 804 C CA . THR A 1 102 ? 14.314 12.998 2.427 1.00 75.81 102 THR A CA 1
ATOM 805 C C . THR A 1 102 ? 13.156 13.003 3.417 1.00 75.81 102 THR A C 1
ATOM 807 O O . THR A 1 102 ? 13.331 12.529 4.531 1.00 75.81 102 THR A O 1
ATOM 810 N N . ASP A 1 103 ? 11.990 13.515 3.022 1.00 80.00 103 ASP A N 1
ATOM 811 C CA . ASP A 1 103 ? 10.799 13.574 3.875 1.00 80.00 103 ASP A CA 1
ATOM 812 C C . ASP A 1 103 ? 9.982 12.274 3.788 1.00 80.00 103 ASP A C 1
ATOM 814 O O . ASP A 1 103 ? 9.063 12.043 4.575 1.00 80.00 103 ASP A O 1
ATOM 818 N N . LEU A 1 104 ? 10.305 11.412 2.815 1.00 80.69 104 LEU A N 1
ATOM 819 C CA . LEU A 1 104 ? 9.736 10.077 2.686 1.00 80.69 104 LEU A CA 1
ATOM 820 C C . LEU A 1 104 ? 10.538 9.091 3.531 1.00 80.69 104 LEU A C 1
ATOM 822 O O . LEU A 1 104 ? 11.768 9.104 3.506 1.00 80.69 104 LEU A O 1
ATOM 826 N N . LEU A 1 105 ? 9.823 8.186 4.203 1.00 81.56 105 LEU A N 1
ATOM 827 C CA . LEU A 1 105 ? 10.448 7.103 4.953 1.00 81.56 105 LEU A CA 1
ATOM 828 C C . LEU A 1 105 ? 11.366 6.293 4.039 1.00 81.56 105 LEU A C 1
ATOM 830 O O . LEU A 1 105 ? 10.963 5.873 2.944 1.00 81.56 105 LEU A O 1
ATOM 834 N N . THR A 1 106 ? 12.578 6.021 4.516 1.00 79.88 106 THR A N 1
ATOM 835 C CA . THR A 1 106 ? 13.441 5.055 3.847 1.00 79.88 106 THR A CA 1
ATOM 836 C C . THR A 1 106 ? 12.822 3.665 3.932 1.00 79.88 106 THR A C 1
ATOM 838 O O . THR A 1 106 ? 11.883 3.390 4.687 1.00 79.88 106 THR A O 1
ATOM 841 N N . PHE A 1 107 ? 13.348 2.744 3.140 1.00 76.56 107 PHE A N 1
ATOM 842 C CA . PHE A 1 107 ? 12.870 1.374 3.162 1.00 76.56 107 PHE A CA 1
ATOM 843 C C . PHE A 1 107 ? 13.112 0.686 4.519 1.00 76.56 107 PHE A C 1
ATOM 845 O O . PHE A 1 107 ? 12.252 -0.059 4.994 1.00 76.56 107 PHE A O 1
ATOM 852 N N . GLU A 1 108 ? 14.230 0.988 5.177 1.00 77.56 108 GLU A N 1
ATOM 853 C CA . GLU A 1 108 ? 14.574 0.516 6.521 1.00 77.56 108 GLU A CA 1
ATOM 854 C C . GLU A 1 108 ? 13.598 1.066 7.568 1.00 77.56 108 GLU A C 1
ATOM 856 O O . GLU A 1 108 ? 13.154 0.347 8.468 1.00 77.56 108 GLU A O 1
ATOM 861 N N . GLU A 1 109 ? 13.211 2.336 7.440 1.00 82.62 109 GLU A N 1
ATOM 862 C CA . GLU A 1 109 ? 12.225 2.958 8.323 1.00 82.62 109 GLU A CA 1
ATOM 863 C C . GLU A 1 109 ? 10.824 2.382 8.102 1.00 82.62 109 GLU A C 1
ATOM 865 O O . GLU A 1 109 ? 10.132 2.057 9.070 1.00 82.62 109 GLU A O 1
ATOM 870 N N . LEU A 1 110 ? 10.419 2.180 6.842 1.00 84.88 110 LEU A N 1
ATOM 871 C CA . LEU A 1 110 ? 9.163 1.518 6.485 1.00 84.88 110 LEU A CA 1
ATOM 872 C C . LEU A 1 110 ? 9.088 0.114 7.086 1.00 84.88 110 LEU A C 1
ATOM 874 O O . LEU A 1 110 ? 8.085 -0.237 7.710 1.00 84.88 110 LEU A O 1
ATOM 878 N N . GLU A 1 111 ? 10.149 -0.680 6.946 1.00 83.31 111 GLU A N 1
ATOM 879 C CA . GLU A 1 111 ? 10.231 -1.999 7.567 1.00 83.31 111 GLU A CA 1
ATOM 880 C C . GLU A 1 111 ? 10.106 -1.913 9.085 1.00 83.31 111 GLU A C 1
ATOM 882 O O . GLU A 1 111 ? 9.347 -2.682 9.685 1.00 83.31 111 GLU A O 1
ATOM 887 N N . ARG A 1 112 ? 10.843 -0.996 9.718 1.00 87.31 112 ARG A N 1
ATOM 888 C CA . ARG A 1 112 ? 10.810 -0.825 11.170 1.00 87.31 112 ARG A CA 1
ATOM 889 C C . ARG A 1 112 ? 9.397 -0.505 11.642 1.00 87.31 112 ARG A C 1
ATOM 891 O O . ARG A 1 112 ? 8.909 -1.150 12.571 1.00 87.31 112 ARG A O 1
ATOM 898 N N . VAL A 1 113 ? 8.722 0.435 10.982 1.00 89.25 113 VAL A N 1
ATOM 899 C CA . VAL A 1 113 ? 7.333 0.810 11.275 1.00 89.25 113 VAL A CA 1
ATOM 900 C C . VAL A 1 113 ? 6.410 -0.396 11.108 1.00 89.25 113 VAL A C 1
ATOM 902 O O . VAL A 1 113 ? 5.708 -0.767 12.050 1.00 89.25 113 VAL A O 1
ATOM 905 N N . VAL A 1 114 ? 6.447 -1.066 9.953 1.00 89.31 114 VAL A N 1
ATOM 906 C CA . VAL A 1 114 ? 5.603 -2.240 9.674 1.00 89.31 114 VAL A CA 1
ATOM 907 C C . VAL A 1 114 ? 5.836 -3.351 10.701 1.00 89.31 114 VAL A C 1
ATOM 909 O O . VAL A 1 114 ? 4.874 -3.936 11.198 1.00 89.31 114 VAL A O 1
ATOM 912 N N . THR A 1 115 ? 7.089 -3.609 11.077 1.00 87.75 115 THR A N 1
ATOM 913 C CA . THR A 1 115 ? 7.460 -4.632 12.066 1.00 87.75 115 THR A CA 1
ATOM 914 C C . THR A 1 115 ? 6.912 -4.305 13.451 1.00 87.75 115 THR A C 1
ATOM 916 O O . THR A 1 115 ? 6.366 -5.184 14.124 1.00 87.75 115 THR A O 1
ATOM 919 N N . VAL A 1 116 ? 7.012 -3.044 13.884 1.00 91.62 116 VAL A N 1
ATOM 920 C CA . VAL A 1 116 ? 6.433 -2.589 15.156 1.00 91.62 116 VAL A CA 1
ATOM 921 C C . VAL A 1 116 ? 4.917 -2.794 15.150 1.00 91.62 116 VAL A C 1
ATOM 923 O O . VAL A 1 116 ? 4.381 -3.422 16.062 1.00 91.62 116 VAL A O 1
ATOM 926 N N . PHE A 1 117 ? 4.222 -2.360 14.098 1.00 89.69 117 PHE A N 1
ATOM 927 C CA . PHE A 1 117 ? 2.771 -2.531 13.988 1.00 89.69 117 PHE A CA 1
ATOM 928 C C . PHE A 1 117 ? 2.342 -4.004 13.919 1.00 89.69 117 PHE A C 1
ATOM 930 O O . PHE A 1 117 ? 1.342 -4.386 14.533 1.00 89.69 117 PHE A O 1
ATOM 937 N N . ALA A 1 118 ? 3.107 -4.860 13.237 1.00 86.44 118 ALA A N 1
ATOM 938 C CA . ALA A 1 118 ? 2.854 -6.298 13.202 1.00 86.44 118 ALA A CA 1
ATOM 939 C C . ALA A 1 118 ? 2.930 -6.924 14.608 1.00 86.44 118 ALA A C 1
ATOM 941 O O . ALA A 1 118 ? 2.048 -7.706 14.992 1.00 86.44 118 ALA A O 1
ATOM 942 N N . ARG A 1 119 ? 3.930 -6.524 15.411 1.00 87.81 119 ARG A N 1
ATOM 943 C CA . ARG A 1 119 ? 4.065 -6.929 16.824 1.00 87.81 119 ARG A CA 1
ATOM 944 C C . ARG A 1 119 ? 2.902 -6.427 17.686 1.00 87.81 119 ARG A C 1
ATOM 946 O O . ARG A 1 119 ? 2.458 -7.155 18.567 1.00 87.81 119 ARG A O 1
ATOM 953 N N . LEU A 1 120 ? 2.358 -5.246 17.387 1.00 84.81 120 LEU A N 1
ATOM 954 C CA . LEU A 1 120 ? 1.191 -4.667 18.070 1.00 84.81 120 LEU A CA 1
ATOM 955 C C . LEU A 1 120 ? -0.157 -5.296 17.677 1.00 84.81 120 LEU A C 1
ATOM 957 O O . LEU A 1 120 ? -1.191 -4.921 18.224 1.00 84.81 120 LEU A O 1
ATOM 961 N N . GLY A 1 121 ? -0.173 -6.270 16.764 1.00 84.31 121 GLY A N 1
ATOM 962 C CA . GLY A 1 121 ? -1.397 -6.990 16.405 1.00 84.31 121 GLY A CA 1
ATOM 963 C C . GLY A 1 121 ? -1.966 -6.651 15.030 1.00 84.31 121 GLY A C 1
ATOM 964 O O . GLY A 1 121 ? -2.992 -7.225 14.661 1.00 84.31 121 GLY A O 1
ATOM 965 N N . VAL A 1 122 ? -1.301 -5.803 14.234 1.00 88.88 122 VAL A N 1
ATOM 966 C CA . VAL A 1 122 ? -1.672 -5.621 12.825 1.00 88.88 122 VAL A CA 1
ATOM 967 C C . VAL A 1 122 ? -1.496 -6.947 12.089 1.00 88.88 122 VAL A C 1
ATOM 969 O O . VAL A 1 122 ? -0.493 -7.647 12.244 1.00 88.88 122 VAL A O 1
ATOM 972 N N . ARG A 1 123 ? -2.509 -7.323 11.305 1.00 84.75 123 ARG A N 1
ATOM 973 C CA . ARG A 1 123 ? -2.523 -8.556 10.499 1.00 84.75 123 ARG A CA 1
ATOM 974 C C . ARG A 1 123 ? -2.733 -8.288 9.016 1.00 84.75 123 ARG A C 1
ATOM 976 O O . ARG A 1 123 ? -2.470 -9.162 8.201 1.00 84.75 123 ARG A O 1
ATOM 983 N N . LYS A 1 124 ? -3.194 -7.088 8.661 1.00 85.69 124 LYS A N 1
ATOM 984 C CA . LYS A 1 124 ? -3.425 -6.678 7.279 1.00 85.69 124 LYS A CA 1
ATOM 985 C C . LYS A 1 124 ? -2.589 -5.445 6.963 1.00 85.69 124 LYS A C 1
ATOM 987 O O . LYS A 1 124 ? -2.826 -4.379 7.523 1.00 85.69 124 LYS A O 1
ATOM 992 N N . LEU A 1 125 ? -1.645 -5.592 6.043 1.00 82.69 125 LEU A N 1
ATOM 993 C CA . LEU A 1 125 ? -0.869 -4.491 5.485 1.00 82.69 125 LEU A CA 1
ATOM 994 C C . LEU A 1 125 ? -1.392 -4.176 4.083 1.00 82.69 125 LEU A C 1
ATOM 996 O O . LEU A 1 125 ? -1.550 -5.078 3.262 1.00 82.69 125 LEU A O 1
ATOM 1000 N N . ARG A 1 126 ? -1.647 -2.899 3.795 1.00 82.62 126 ARG A N 1
ATOM 1001 C CA . ARG A 1 126 ? -1.874 -2.413 2.433 1.00 82.62 126 ARG A CA 1
ATOM 1002 C C . ARG A 1 126 ? -0.797 -1.408 2.083 1.00 82.62 126 ARG A C 1
ATOM 1004 O O . ARG A 1 126 ? -0.783 -0.299 2.610 1.00 82.62 126 ARG A O 1
ATOM 1011 N N . LEU A 1 127 ? 0.060 -1.794 1.153 1.00 75.56 127 LEU A N 1
ATOM 1012 C CA . LEU A 1 127 ? 0.967 -0.865 0.504 1.00 75.56 127 LEU A CA 1
ATOM 1013 C C . LEU A 1 127 ? 0.203 -0.147 -0.606 1.00 75.56 127 LEU A C 1
ATOM 1015 O O . LEU A 1 127 ? -0.506 -0.777 -1.395 1.00 75.56 127 LEU A O 1
ATOM 1019 N N . THR A 1 128 ? 0.312 1.175 -0.643 1.00 78.69 128 THR A N 1
ATOM 1020 C CA . THR A 1 128 ? -0.160 1.977 -1.768 1.00 78.69 128 THR A CA 1
ATOM 1021 C C . THR A 1 128 ? 1.020 2.672 -2.413 1.00 78.69 128 THR A C 1
ATOM 1023 O O . THR A 1 128 ? 1.771 3.374 -1.745 1.00 78.69 128 THR A O 1
ATOM 1026 N N . GLY A 1 129 ? 1.168 2.455 -3.713 1.00 75.50 129 GLY A N 1
ATOM 1027 C CA . GLY A 1 129 ? 2.144 3.120 -4.562 1.00 75.50 129 GLY A CA 1
ATOM 1028 C C . GLY A 1 129 ? 1.509 3.466 -5.901 1.00 75.50 129 GLY A C 1
ATOM 1029 O O . GLY A 1 129 ? 0.310 3.246 -6.103 1.00 75.50 129 GLY A O 1
ATOM 1030 N N . GLN A 1 130 ? 2.321 3.989 -6.809 1.00 74.00 130 GLN A N 1
ATOM 1031 C CA . GLN A 1 130 ? 1.889 4.392 -8.137 1.00 74.00 130 GLN A CA 1
ATOM 1032 C C . GLN A 1 130 ? 2.701 3.672 -9.209 1.00 74.00 130 GLN A C 1
ATOM 1034 O O . GLN A 1 130 ? 3.893 3.428 -9.042 1.00 74.00 130 GLN A O 1
ATOM 1039 N N . ILE A 1 131 ? 2.014 3.331 -10.296 1.00 77.56 131 ILE A N 1
ATOM 1040 C CA . ILE A 1 131 ? 2.615 3.001 -11.585 1.00 77.56 131 ILE A CA 1
ATOM 1041 C C . ILE A 1 131 ? 2.439 4.253 -12.440 1.00 77.56 131 ILE A C 1
ATOM 1043 O O . ILE A 1 131 ? 1.311 4.740 -12.557 1.00 77.56 131 ILE A O 1
ATOM 1047 N N . ASP A 1 132 ? 3.520 4.790 -13.005 1.00 81.00 132 ASP A N 1
ATOM 1048 C CA . ASP A 1 132 ? 3.474 6.100 -13.665 1.00 81.00 132 ASP A CA 1
ATOM 1049 C C . ASP A 1 132 ? 2.480 6.150 -14.823 1.00 81.00 132 ASP A C 1
ATOM 1051 O O . ASP A 1 132 ? 1.686 7.088 -14.917 1.00 81.00 132 ASP A O 1
ATOM 1055 N N . ARG A 1 133 ? 2.480 5.131 -15.689 1.00 86.06 133 ARG A N 1
ATOM 1056 C CA . ARG A 1 133 ? 1.523 5.029 -16.789 1.00 86.06 133 ARG A CA 1
ATOM 1057 C C . ARG A 1 133 ? 1.109 3.589 -17.045 1.00 86.06 133 ARG A C 1
ATOM 1059 O O . ARG A 1 133 ? 1.934 2.684 -17.132 1.00 86.06 133 ARG A O 1
ATOM 1066 N N . LEU A 1 134 ? -0.190 3.416 -17.264 1.00 89.62 134 LEU A N 1
ATOM 1067 C CA . LEU A 1 134 ? -0.770 2.222 -17.861 1.00 89.62 134 LEU A CA 1
ATOM 1068 C C . LEU A 1 134 ? -1.452 2.612 -19.170 1.00 89.62 134 LEU A C 1
ATOM 1070 O O . LEU A 1 134 ? -2.251 3.552 -19.212 1.00 89.62 134 LEU A O 1
ATOM 1074 N N . VAL A 1 135 ? -1.134 1.889 -20.236 1.00 89.69 135 VAL A N 1
ATOM 1075 C CA . VAL A 1 135 ? -1.803 1.992 -21.533 1.00 89.69 135 VAL A CA 1
ATOM 1076 C C . VAL A 1 135 ? -2.489 0.664 -21.801 1.00 89.69 135 VAL A C 1
ATOM 1078 O O . VAL A 1 135 ? -1.862 -0.384 -21.695 1.00 89.69 135 VAL A O 1
ATOM 1081 N N . ARG A 1 136 ? -3.778 0.698 -22.143 1.00 90.12 136 ARG A N 1
ATOM 1082 C CA . ARG A 1 136 ? -4.544 -0.498 -22.500 1.00 90.12 136 ARG A CA 1
ATOM 1083 C C . ARG A 1 136 ? -4.919 -0.451 -23.972 1.00 90.12 136 ARG A C 1
ATOM 1085 O O . ARG A 1 136 ? -5.619 0.468 -24.388 1.00 90.12 136 ARG A O 1
ATOM 1092 N N . VAL A 1 137 ? -4.509 -1.467 -24.726 1.00 86.69 137 VAL A N 1
ATOM 1093 C CA . VAL A 1 137 ? -4.886 -1.655 -26.133 1.00 86.69 137 VAL A CA 1
ATOM 1094 C C . VAL A 1 137 ? -5.449 -3.063 -26.286 1.00 86.69 137 VAL A C 1
ATOM 1096 O O . VAL A 1 137 ? -4.728 -4.055 -26.236 1.00 86.69 137 VAL A O 1
ATOM 1099 N N . GLY A 1 138 ? -6.773 -3.171 -26.405 1.00 88.31 138 GLY A N 1
ATOM 1100 C CA . GLY A 1 138 ? -7.457 -4.464 -26.439 1.00 88.31 138 GLY A CA 1
ATOM 1101 C C . GLY A 1 138 ? -7.190 -5.304 -25.179 1.00 88.31 138 GLY A C 1
ATOM 1102 O O . GLY A 1 138 ? -7.619 -4.943 -24.076 1.00 88.31 138 GLY A O 1
ATOM 1103 N N . LYS A 1 139 ? -6.502 -6.440 -25.364 1.00 89.62 139 LYS A N 1
ATOM 1104 C CA . LYS A 1 139 ? -6.094 -7.381 -24.301 1.00 89.62 139 LYS A CA 1
ATOM 1105 C C . LYS A 1 139 ? -4.654 -7.171 -23.817 1.00 89.62 139 LYS A C 1
ATOM 1107 O O . LYS A 1 139 ? -4.171 -7.964 -23.012 1.00 89.62 139 LYS A O 1
ATOM 1112 N N . GLU A 1 140 ? -3.977 -6.133 -24.296 1.00 92.75 140 GLU A N 1
ATOM 1113 C CA . GLU A 1 140 ? -2.633 -5.780 -23.854 1.00 92.75 140 GLU A CA 1
ATOM 1114 C C . GLU A 1 140 ? -2.661 -4.608 -22.879 1.00 92.75 140 GLU A C 1
ATOM 1116 O O . GLU A 1 140 ? -3.396 -3.633 -23.067 1.00 92.75 140 GLU A O 1
ATOM 1121 N N . ILE A 1 141 ? -1.821 -4.704 -21.853 1.00 95.12 141 ILE A N 1
ATOM 1122 C CA . ILE A 1 141 ? -1.488 -3.624 -20.936 1.00 95.12 141 ILE A CA 1
ATOM 1123 C C . ILE A 1 141 ? 0.002 -3.333 -21.084 1.00 95.12 141 ILE A C 1
ATOM 1125 O O . ILE A 1 141 ? 0.825 -4.230 -20.932 1.00 95.12 141 ILE A O 1
ATOM 1129 N N . LEU A 1 142 ? 0.352 -2.079 -21.347 1.00 95.25 142 LEU A N 1
ATOM 1130 C CA . LEU A 1 142 ? 1.722 -1.588 -21.305 1.00 95.25 142 LEU A CA 1
ATOM 1131 C C . LEU A 1 142 ? 1.897 -0.713 -20.064 1.00 95.25 142 LEU A C 1
ATOM 1133 O O . LEU A 1 142 ? 1.235 0.316 -19.915 1.00 95.25 142 LEU A O 1
ATOM 1137 N N . ILE A 1 143 ? 2.799 -1.134 -19.188 1.00 95.31 143 ILE A N 1
ATOM 1138 C CA . ILE A 1 143 ? 3.331 -0.327 -18.094 1.00 95.31 143 ILE A CA 1
ATOM 1139 C C . ILE A 1 1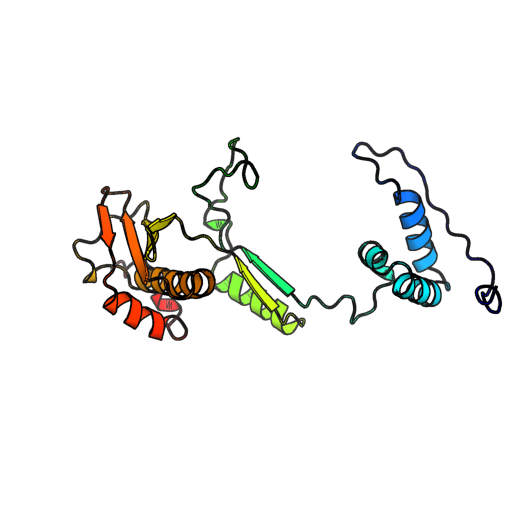43 ? 4.433 0.567 -18.663 1.00 95.31 143 ILE A C 1
ATOM 1141 O O . ILE A 1 143 ? 5.324 0.072 -19.348 1.00 95.31 143 ILE A O 1
ATOM 1145 N N . VAL A 1 144 ? 4.406 1.864 -18.365 1.00 93.44 144 VAL A N 1
ATOM 1146 C CA . VAL A 1 144 ? 5.534 2.767 -18.637 1.00 93.44 144 VAL A CA 1
ATOM 1147 C C . VAL A 1 144 ? 5.914 3.468 -17.342 1.00 93.44 144 VAL A C 1
ATOM 1149 O O . VAL A 1 144 ? 5.071 4.131 -16.740 1.00 93.44 144 VAL A O 1
ATOM 1152 N N . ASP A 1 145 ? 7.164 3.296 -16.920 1.00 91.19 145 ASP A N 1
ATOM 1153 C CA . ASP A 1 145 ? 7.740 3.900 -15.713 1.00 91.19 145 ASP A CA 1
ATOM 1154 C C . ASP A 1 145 ? 8.798 4.942 -16.093 1.00 91.19 145 ASP A C 1
ATOM 1156 O O . ASP A 1 145 ? 9.626 4.700 -16.974 1.00 91.19 145 ASP A O 1
ATOM 1160 N N . TYR A 1 146 ? 8.753 6.116 -15.470 1.00 88.81 146 TYR A N 1
ATOM 1161 C CA . TYR A 1 146 ? 9.551 7.275 -15.852 1.00 88.81 146 TYR A CA 1
ATOM 1162 C C . TYR A 1 146 ? 10.828 7.317 -15.017 1.00 88.81 146 TYR A C 1
ATOM 1164 O O . TYR A 1 146 ? 10.801 7.299 -13.785 1.00 88.81 146 TYR A O 1
ATOM 1172 N N . LYS A 1 147 ? 11.974 7.431 -15.688 1.00 86.81 147 LYS A N 1
ATOM 1173 C CA . LYS A 1 14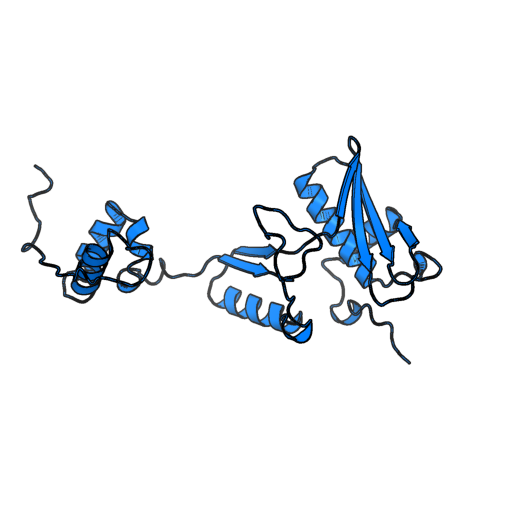7 ? 13.282 7.606 -15.053 1.00 86.81 147 LYS A CA 1
ATOM 1174 C C . LYS A 1 147 ? 13.821 8.994 -15.379 1.00 86.81 147 LYS A C 1
ATOM 1176 O O . LYS A 1 147 ? 14.206 9.287 -16.510 1.00 86.81 147 LYS A O 1
ATOM 1181 N N . THR A 1 148 ? 13.826 9.847 -14.359 1.00 77.19 148 THR A N 1
ATOM 1182 C CA . THR A 1 148 ? 14.289 11.239 -14.424 1.00 77.19 148 THR A CA 1
ATOM 1183 C C . THR A 1 148 ? 15.636 11.391 -13.724 1.00 77.19 148 THR A C 1
ATOM 1185 O O . THR A 1 148 ? 15.907 10.691 -12.747 1.00 77.19 148 THR A O 1
ATOM 1188 N N . ASN A 1 149 ? 16.469 12.316 -14.213 1.00 72.12 149 ASN A N 1
ATOM 1189 C CA . ASN A 1 149 ? 17.804 12.631 -13.682 1.00 72.12 149 ASN A CA 1
ATOM 1190 C C . ASN A 1 149 ? 18.816 11.476 -13.762 1.00 72.12 149 ASN A C 1
ATOM 1192 O O . ASN A 1 149 ? 19.714 11.384 -12.925 1.00 72.12 149 ASN A O 1
ATOM 1196 N N . ARG A 1 150 ? 18.657 10.572 -14.736 1.00 75.19 150 ARG A N 1
ATOM 1197 C CA . ARG A 1 150 ? 19.639 9.526 -15.037 1.00 75.19 150 ARG A CA 1
ATOM 1198 C C . ARG A 1 150 ? 19.747 9.313 -16.543 1.00 75.19 150 ARG A C 1
ATOM 1200 O O . ARG A 1 150 ? 18.695 9.199 -17.182 1.00 75.19 150 ARG A O 1
ATOM 1207 N N . PRO A 1 151 ? 20.970 9.208 -17.084 1.00 82.94 151 PRO A N 1
ATOM 1208 C CA . PRO A 1 151 ? 21.149 8.910 -18.490 1.00 82.94 151 PRO A CA 1
ATOM 1209 C C . PRO A 1 151 ? 20.612 7.504 -18.790 1.00 82.94 151 PRO A C 1
ATOM 1211 O O . PRO A 1 151 ? 20.789 6.590 -17.975 1.00 82.94 151 PRO A O 1
ATOM 1214 N N . PRO A 1 152 ? 19.937 7.311 -19.935 1.00 87.75 152 PRO A N 1
ATOM 1215 C CA . PRO A 1 152 ? 19.525 5.985 -20.357 1.00 87.75 152 PRO A CA 1
ATOM 1216 C C . PRO A 1 152 ? 20.756 5.089 -20.574 1.00 87.75 152 PRO A C 1
ATOM 1218 O O . PRO A 1 152 ? 21.710 5.527 -21.220 1.00 87.75 152 PRO A O 1
ATOM 1221 N N . PRO A 1 153 ? 20.732 3.824 -20.121 1.00 90.62 153 PRO A N 1
ATOM 1222 C CA . PRO A 1 153 ? 21.745 2.847 -20.498 1.00 90.62 153 PRO A CA 1
ATOM 1223 C C . PRO A 1 153 ? 21.738 2.627 -22.014 1.00 90.62 153 PRO A C 1
ATOM 1225 O O . PRO A 1 153 ? 20.728 2.870 -22.678 1.00 90.62 153 PRO A O 1
ATOM 1228 N N . HIS A 1 154 ? 22.835 2.128 -22.583 1.00 89.25 154 HIS A N 1
ATOM 1229 C CA . HIS A 1 154 ? 22.912 1.867 -24.023 1.00 89.25 154 HIS A CA 1
ATOM 1230 C C . HIS A 1 154 ? 22.000 0.704 -24.437 1.00 89.25 154 HIS A C 1
ATOM 1232 O O . HIS A 1 154 ? 21.215 0.835 -25.388 1.00 89.25 154 HIS A O 1
ATOM 1238 N N . SER A 1 155 ? 22.026 -0.391 -23.678 1.00 92.06 155 SER A N 1
ATOM 1239 C CA . SER A 1 155 ? 21.230 -1.593 -23.927 1.00 92.06 155 SER A CA 1
ATOM 1240 C C . SER A 1 155 ? 20.297 -1.928 -22.757 1.00 92.06 155 SER A C 1
ATOM 1242 O O . SER A 1 155 ? 20.399 -1.352 -21.676 1.00 92.06 155 SER A O 1
ATOM 1244 N N . VAL A 1 156 ? 19.350 -2.846 -22.981 1.00 91.06 156 VAL A N 1
ATOM 1245 C CA . VAL A 1 156 ? 18.469 -3.336 -21.907 1.00 91.06 156 VAL A CA 1
ATOM 1246 C C . VAL A 1 156 ? 19.242 -4.164 -20.876 1.00 91.06 156 VAL A C 1
ATOM 1248 O O . VAL A 1 156 ? 18.873 -4.150 -19.706 1.00 91.06 156 VAL A O 1
ATOM 1251 N N . ASP A 1 157 ? 20.322 -4.827 -21.284 1.00 89.94 157 ASP A N 1
ATOM 1252 C CA . ASP A 1 157 ? 21.143 -5.650 -20.390 1.00 89.94 157 ASP A CA 1
ATOM 1253 C C . ASP A 1 157 ? 21.881 -4.797 -19.343 1.00 89.94 157 ASP A C 1
ATOM 1255 O O . ASP A 1 157 ? 22.165 -5.271 -18.246 1.00 89.94 157 ASP A O 1
ATOM 1259 N N . ASP A 1 158 ? 22.098 -3.512 -19.642 1.00 90.81 158 ASP A N 1
ATOM 1260 C CA . ASP A 1 158 ? 22.715 -2.540 -18.733 1.00 90.81 158 ASP A CA 1
ATOM 1261 C C . ASP A 1 158 ? 21.684 -1.822 -17.834 1.00 90.81 158 ASP A C 1
ATOM 1263 O O . ASP A 1 158 ? 22.019 -0.899 -17.085 1.00 90.81 158 ASP A O 1
ATOM 1267 N N . VAL A 1 159 ? 20.398 -2.187 -17.912 1.00 91.12 159 VAL A N 1
ATOM 1268 C CA . VAL A 1 159 ? 19.369 -1.621 -17.033 1.00 91.12 159 VAL A CA 1
ATOM 1269 C C . VAL A 1 159 ? 19.593 -2.132 -15.615 1.00 91.12 159 VAL A C 1
ATOM 1271 O O . VAL A 1 159 ? 19.574 -3.335 -15.367 1.00 91.12 159 VAL A O 1
ATOM 1274 N N . ALA A 1 160 ? 19.732 -1.200 -14.667 1.00 88.69 160 ALA A N 1
ATOM 1275 C CA . ALA A 1 160 ? 19.890 -1.524 -13.255 1.00 88.69 160 ALA A CA 1
ATOM 1276 C C . ALA A 1 160 ? 18.823 -2.525 -12.785 1.00 88.69 160 ALA A C 1
ATOM 1278 O O . ALA A 1 160 ? 17.620 -2.325 -12.993 1.00 88.69 160 ALA A O 1
ATOM 1279 N N . GLU A 1 161 ? 19.271 -3.577 -12.101 1.00 88.06 161 GLU A N 1
ATOM 1280 C CA . GLU A 1 161 ? 18.425 -4.690 -11.670 1.00 88.06 161 GLU A CA 1
ATOM 1281 C C . GLU A 1 161 ? 17.197 -4.209 -10.881 1.00 88.06 161 GLU A C 1
ATOM 1283 O O . GLU A 1 161 ? 16.080 -4.666 -11.133 1.00 88.06 161 GLU A O 1
ATOM 1288 N N . ALA A 1 162 ? 17.373 -3.208 -10.015 1.00 87.31 162 ALA A N 1
ATOM 1289 C CA . ALA A 1 162 ? 16.299 -2.571 -9.260 1.00 87.31 162 ALA A CA 1
ATOM 1290 C C . ALA A 1 162 ? 15.111 -2.128 -10.139 1.00 87.31 162 ALA A C 1
ATOM 1292 O O . ALA A 1 162 ? 13.957 -2.293 -9.746 1.00 87.31 162 ALA A O 1
ATOM 1293 N N . TYR A 1 163 ? 15.359 -1.614 -11.350 1.00 90.25 163 TYR A N 1
ATOM 1294 C CA . TYR A 1 163 ? 14.295 -1.199 -12.269 1.00 90.25 163 TYR A CA 1
ATOM 1295 C C . TYR A 1 163 ? 13.582 -2.389 -12.904 1.00 90.25 163 TYR A C 1
ATOM 1297 O O . TYR A 1 163 ? 12.360 -2.362 -13.049 1.00 90.25 163 TYR A O 1
ATOM 1305 N N . THR A 1 164 ? 14.311 -3.456 -13.228 1.00 92.50 164 THR A N 1
ATOM 1306 C CA . THR A 1 164 ? 13.694 -4.690 -13.737 1.00 92.50 164 THR A CA 1
ATOM 1307 C C . THR A 1 164 ? 12.828 -5.367 -12.671 1.00 92.50 164 THR A C 1
ATOM 1309 O O . THR A 1 164 ? 11.705 -5.776 -12.967 1.00 92.50 164 THR A O 1
ATOM 1312 N N . LEU A 1 165 ? 13.284 -5.393 -11.412 1.00 91.19 165 LEU A N 1
ATOM 1313 C CA . LEU A 1 165 ? 12.529 -5.909 -10.266 1.00 91.19 165 LEU A CA 1
ATOM 1314 C C . LEU A 1 165 ? 11.295 -5.052 -9.962 1.00 91.19 165 LEU A C 1
ATOM 1316 O O . LEU A 1 165 ? 10.218 -5.597 -9.717 1.00 91.19 165 LEU A O 1
ATOM 1320 N N . GLN A 1 166 ? 11.416 -3.723 -10.036 1.00 89.75 166 GLN A N 1
ATOM 1321 C CA . GLN A 1 166 ? 10.285 -2.802 -9.889 1.00 89.75 166 GLN A CA 1
ATOM 1322 C C . GLN A 1 166 ? 9.214 -3.067 -10.960 1.00 89.75 166 GLN A C 1
ATOM 1324 O O . GLN A 1 166 ? 8.037 -3.238 -10.634 1.00 89.75 166 GLN A O 1
ATOM 1329 N N . LEU A 1 167 ? 9.607 -3.158 -12.235 1.00 93.88 167 LEU A N 1
ATOM 1330 C CA . LEU A 1 167 ? 8.674 -3.444 -13.327 1.00 93.88 167 LEU A CA 1
ATOM 1331 C C . LEU A 1 167 ? 8.056 -4.844 -13.220 1.00 93.88 167 LEU A C 1
ATOM 1333 O O . LEU A 1 167 ? 6.874 -5.006 -13.524 1.00 93.88 167 LEU A O 1
ATOM 1337 N N . ALA A 1 168 ? 8.806 -5.839 -12.742 1.00 93.81 168 ALA A N 1
ATOM 1338 C CA . ALA A 1 168 ? 8.276 -7.167 -12.442 1.00 93.81 168 ALA A CA 1
ATOM 1339 C C . ALA A 1 168 ? 7.214 -7.122 -11.329 1.00 93.81 168 ALA A C 1
ATOM 1341 O O . ALA A 1 168 ? 6.134 -7.695 -11.480 1.00 93.81 168 ALA A O 1
ATOM 1342 N N . ALA A 1 169 ? 7.458 -6.370 -10.250 1.00 90.75 169 ALA A N 1
ATOM 1343 C CA . ALA A 1 169 ? 6.474 -6.164 -9.188 1.00 90.75 169 ALA A CA 1
ATOM 1344 C C . ALA A 1 169 ? 5.187 -5.510 -9.724 1.00 90.75 169 ALA A C 1
ATOM 1346 O O . ALA A 1 169 ? 4.078 -5.961 -9.419 1.00 90.75 169 ALA A O 1
ATOM 1347 N N . TYR A 1 170 ? 5.317 -4.486 -10.574 1.00 91.88 170 TYR A N 1
ATOM 1348 C CA . TYR A 1 170 ? 4.172 -3.858 -11.235 1.00 91.88 170 TYR A CA 1
ATOM 1349 C C . TYR A 1 170 ? 3.425 -4.828 -12.140 1.00 91.88 170 TYR A C 1
ATOM 1351 O O . TYR A 1 170 ? 2.199 -4.885 -12.089 1.00 91.88 170 TYR A O 1
ATOM 1359 N N . ARG A 1 171 ? 4.143 -5.620 -12.938 1.00 93.25 171 ARG A N 1
ATOM 1360 C CA . ARG A 1 171 ? 3.556 -6.613 -13.840 1.00 93.25 171 ARG A CA 1
ATOM 1361 C C . ARG A 1 171 ? 2.725 -7.644 -13.073 1.00 93.25 171 ARG A C 1
ATOM 1363 O O . ARG A 1 171 ? 1.586 -7.905 -13.465 1.00 93.25 171 ARG A O 1
ATOM 1370 N N . LEU A 1 172 ? 3.228 -8.154 -11.948 1.00 91.75 172 LEU A N 1
ATOM 1371 C CA . LEU A 1 172 ? 2.481 -9.050 -11.058 1.00 91.75 172 LEU A CA 1
ATOM 1372 C C . LEU A 1 172 ? 1.222 -8.381 -10.491 1.00 91.75 172 LEU A C 1
ATOM 1374 O O . LEU A 1 172 ? 0.142 -8.969 -10.537 1.00 91.75 172 LEU A O 1
ATOM 1378 N N . ALA A 1 1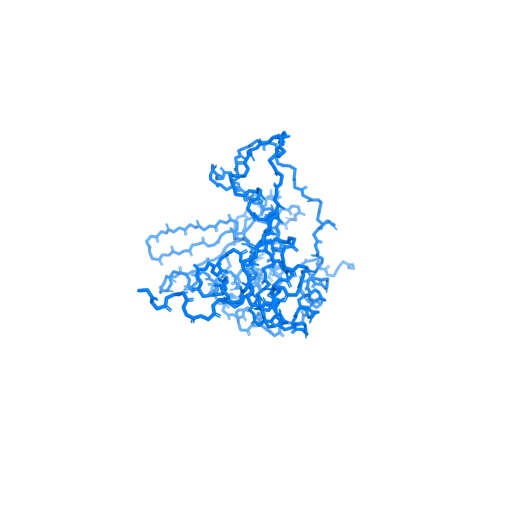73 ? 1.330 -7.141 -10.006 1.00 89.12 173 ALA A N 1
ATOM 1379 C CA . ALA A 1 173 ? 0.188 -6.398 -9.471 1.00 89.12 173 ALA A CA 1
ATOM 1380 C C . ALA A 1 173 ? -0.885 -6.120 -10.539 1.00 89.12 173 ALA A C 1
ATOM 1382 O O . ALA A 1 173 ? -2.075 -6.321 -10.302 1.00 89.12 173 ALA A O 1
ATOM 1383 N N . VAL A 1 174 ? -0.478 -5.707 -11.740 1.00 89.94 174 VAL A N 1
ATOM 1384 C CA . VAL A 1 174 ? -1.379 -5.419 -12.867 1.00 89.94 174 VAL A CA 1
ATOM 1385 C C . VAL A 1 174 ? -2.093 -6.687 -13.336 1.00 89.94 174 VAL A C 1
ATOM 1387 O O . VAL A 1 174 ? -3.288 -6.634 -13.619 1.00 89.94 174 VAL A O 1
ATOM 1390 N N . ARG A 1 175 ? -1.423 -7.846 -13.348 1.00 90.94 175 ARG A N 1
ATOM 1391 C CA . ARG A 1 175 ? -2.059 -9.140 -13.658 1.00 90.94 175 ARG A CA 1
ATOM 1392 C C . ARG A 1 175 ? -3.177 -9.508 -12.683 1.00 90.94 175 ARG A C 1
ATOM 1394 O O . ARG A 1 175 ? -4.193 -10.042 -13.113 1.00 90.94 175 ARG A O 1
ATOM 1401 N N . GLN A 1 176 ? -3.046 -9.163 -11.401 1.00 88.50 176 GLN A N 1
ATOM 1402 C CA . GLN A 1 176 ? -4.124 -9.369 -10.422 1.00 88.50 176 GLN A CA 1
ATOM 1403 C C . GLN A 1 176 ? -5.362 -8.508 -10.727 1.00 88.50 176 GLN A C 1
ATOM 1405 O O . GLN A 1 176 ? -6.480 -8.903 -10.412 1.00 88.50 176 GLN A O 1
ATOM 1410 N N . VAL A 1 177 ? -5.176 -7.341 -11.355 1.00 86.31 177 VAL A N 1
ATOM 1411 C CA . VAL A 1 177 ? -6.266 -6.414 -11.701 1.00 86.31 177 VAL A CA 1
ATOM 1412 C C . VAL A 1 177 ? -6.901 -6.753 -13.052 1.00 86.31 177 VAL A C 1
ATOM 1414 O O . VAL A 1 177 ? -8.122 -6.715 -13.186 1.00 86.31 177 VAL A O 1
ATOM 1417 N N . PHE A 1 178 ? -6.088 -7.075 -14.062 1.00 86.25 178 PHE A N 1
ATOM 1418 C CA . PHE A 1 178 ? -6.531 -7.255 -15.451 1.00 86.25 178 PHE A CA 1
ATOM 1419 C C . PHE A 1 178 ? -6.587 -8.723 -15.909 1.00 86.25 178 PHE A C 1
ATOM 1421 O O . PHE A 1 178 ? -6.844 -8.991 -17.084 1.00 86.25 178 PHE A O 1
ATOM 1428 N N . GLY A 1 179 ? -6.379 -9.677 -14.997 1.00 85.81 179 GLY A N 1
ATOM 1429 C CA . GLY A 1 179 ? -6.537 -11.109 -15.239 1.00 85.81 179 GLY A CA 1
ATOM 1430 C C . GLY A 1 179 ? -5.626 -11.626 -16.353 1.00 85.81 179 GLY A C 1
ATOM 1431 O O . GLY A 1 179 ? -4.404 -11.557 -16.259 1.00 85.81 179 GLY A O 1
ATOM 1432 N N . THR A 1 180 ? -6.226 -12.146 -17.428 1.00 82.38 180 THR A N 1
ATOM 1433 C CA . THR A 1 180 ? -5.520 -12.802 -18.546 1.00 82.38 180 THR A CA 1
ATOM 1434 C C . THR A 1 180 ? -4.906 -11.832 -19.563 1.00 82.38 180 THR A C 1
ATOM 1436 O O . THR A 1 180 ? -4.570 -12.248 -20.672 1.00 82.38 180 THR A O 1
ATOM 1439 N N . ALA A 1 181 ? -4.831 -10.534 -19.261 1.00 85.12 181 ALA A N 1
ATOM 1440 C CA . ALA A 1 181 ? -4.218 -9.566 -20.163 1.00 85.12 181 ALA A CA 1
ATOM 1441 C C . ALA A 1 181 ? -2.712 -9.835 -20.331 1.00 85.12 181 ALA A C 1
ATOM 1443 O O . ALA A 1 181 ? -2.015 -10.175 -19.371 1.00 85.12 181 ALA A O 1
ATOM 1444 N N . SER A 1 182 ? -2.197 -9.645 -21.549 1.00 92.12 182 SER A N 1
ATOM 1445 C CA . SER A 1 182 ? -0.750 -9.620 -21.777 1.00 92.12 182 SER A CA 1
ATOM 1446 C C . SER A 1 182 ? -0.200 -8.327 -21.184 1.00 92.12 182 SER A C 1
ATOM 1448 O O . SER A 1 182 ? -0.682 -7.248 -21.530 1.00 92.12 182 SER A O 1
ATOM 1450 N N . VAL A 1 183 ? 0.764 -8.419 -20.267 1.00 95.31 183 VAL A N 1
ATOM 1451 C CA . VAL A 1 183 ? 1.325 -7.251 -19.576 1.00 95.31 183 VAL A CA 1
ATOM 1452 C C . VAL A 1 183 ? 2.780 -7.065 -19.990 1.00 95.31 183 VAL A C 1
ATOM 1454 O O . VAL A 1 183 ? 3.633 -7.893 -19.671 1.00 95.31 183 VAL A O 1
ATOM 1457 N N . ARG A 1 184 ? 3.046 -5.966 -20.696 1.00 96.50 184 ARG A N 1
ATOM 1458 C CA . ARG A 1 184 ? 4.371 -5.507 -21.134 1.00 96.50 184 ARG A CA 1
ATOM 1459 C C . ARG A 1 184 ? 4.815 -4.333 -20.267 1.00 96.50 184 ARG A C 1
ATOM 1461 O O . ARG A 1 184 ? 3.977 -3.671 -19.652 1.00 96.50 184 ARG A O 1
ATOM 1468 N N . ALA A 1 185 ? 6.115 -4.065 -20.204 1.00 97.00 185 ALA A N 1
ATOM 1469 C CA . ALA A 1 185 ? 6.642 -2.958 -19.415 1.00 97.00 185 ALA A CA 1
ATOM 1470 C C . ALA A 1 185 ? 7.814 -2.266 -20.114 1.00 97.00 185 ALA A C 1
ATOM 1472 O O . ALA A 1 185 ? 8.667 -2.926 -20.703 1.00 97.00 185 ALA A O 1
ATOM 1473 N N . ALA A 1 186 ? 7.866 -0.942 -20.014 1.00 96.31 186 ALA A N 1
ATOM 1474 C CA . ALA A 1 186 ? 8.924 -0.117 -20.568 1.00 96.31 186 ALA A CA 1
ATOM 1475 C C . ALA A 1 186 ? 9.391 0.950 -19.571 1.00 96.31 186 ALA A C 1
ATOM 1477 O O . ALA A 1 186 ? 8.617 1.436 -18.745 1.00 96.31 186 ALA A O 1
ATOM 1478 N N . LEU A 1 187 ? 10.658 1.335 -19.689 1.00 94.12 187 LEU A N 1
ATOM 1479 C CA . LEU A 1 187 ? 11.235 2.497 -19.021 1.00 94.12 187 LEU A CA 1
ATOM 1480 C C . LEU A 1 187 ? 11.258 3.675 -19.994 1.00 94.12 187 LEU A C 1
ATOM 1482 O O . LEU A 1 187 ? 11.726 3.528 -21.124 1.00 94.12 187 LEU A O 1
ATOM 1486 N N . LEU A 1 188 ? 10.776 4.836 -19.560 1.00 92.75 188 LEU A N 1
ATOM 1487 C CA . LEU A 1 188 ? 10.888 6.092 -20.294 1.00 92.75 188 LEU A CA 1
ATOM 1488 C C . LEU A 1 188 ? 11.911 6.994 -19.605 1.00 92.75 188 LEU A C 1
ATOM 1490 O O . LEU A 1 188 ? 11.677 7.492 -18.505 1.00 92.75 188 LEU A O 1
ATOM 1494 N N . TRP A 1 189 ? 13.037 7.217 -20.266 1.00 90.12 189 TRP A N 1
ATOM 1495 C CA . TRP A 1 189 ? 14.120 8.055 -19.767 1.00 90.12 189 TRP A CA 1
ATOM 1496 C C . TRP A 1 189 ? 13.899 9.494 -20.215 1.00 90.12 189 TRP A C 1
ATOM 1498 O O . TRP A 1 189 ? 13.716 9.750 -21.405 1.00 90.12 189 TRP A O 1
ATOM 1508 N N . THR A 1 190 ? 13.898 10.435 -19.271 1.00 84.25 190 THR A N 1
ATOM 1509 C CA . THR A 1 190 ? 13.624 11.848 -19.583 1.00 84.25 190 THR A CA 1
ATOM 1510 C C . THR A 1 190 ? 14.886 12.669 -19.851 1.00 84.25 190 THR A C 1
ATOM 1512 O O . THR A 1 190 ? 14.766 13.766 -20.379 1.00 84.25 190 THR A O 1
ATOM 1515 N N . ASP A 1 191 ? 16.073 12.157 -19.499 1.00 82.19 191 ASP A N 1
ATOM 1516 C CA . ASP A 1 191 ? 17.373 12.812 -19.747 1.00 82.19 191 ASP A CA 1
ATOM 1517 C C . ASP A 1 191 ? 17.790 12.740 -21.230 1.00 82.19 191 ASP A C 1
ATOM 1519 O O . ASP A 1 191 ? 18.271 13.706 -21.811 1.00 82.19 191 ASP A O 1
ATOM 1523 N N . GLY A 1 192 ? 17.487 11.623 -21.893 1.00 72.88 192 GLY A N 1
ATOM 1524 C CA . GLY A 1 192 ? 17.484 11.506 -23.349 1.00 72.88 192 GLY A CA 1
ATOM 1525 C C . GLY A 1 192 ? 16.197 10.787 -23.732 1.00 72.88 192 GLY A C 1
ATOM 1526 O O . GLY A 1 192 ? 16.102 9.623 -23.352 1.00 72.88 192 GLY A O 1
ATOM 1527 N N . PRO A 1 193 ? 15.217 11.439 -24.396 1.00 80.25 193 PRO A N 1
ATOM 1528 C CA . PRO A 1 193 ? 13.817 11.005 -24.534 1.00 80.25 193 PRO A CA 1
ATOM 1529 C C . PRO A 1 193 ? 13.688 9.646 -25.238 1.00 80.25 193 PRO A C 1
ATOM 1531 O O . PRO A 1 193 ? 13.344 9.543 -26.415 1.00 80.25 193 PRO A O 1
ATOM 1534 N N . ARG A 1 194 ? 13.992 8.582 -24.499 1.00 89.81 194 ARG A N 1
ATOM 1535 C CA . ARG A 1 194 ? 14.172 7.222 -24.992 1.00 89.81 194 ARG A CA 1
ATOM 1536 C C . ARG A 1 194 ? 13.243 6.318 -24.217 1.00 89.81 194 ARG A C 1
ATOM 1538 O O . ARG A 1 194 ? 13.259 6.296 -22.988 1.00 89.81 194 ARG A O 1
ATOM 1545 N N . ILE A 1 195 ? 12.468 5.534 -24.951 1.00 92.81 195 ILE A N 1
ATOM 1546 C CA . ILE A 1 195 ? 11.694 4.438 -24.387 1.00 92.81 195 ILE A CA 1
ATOM 1547 C C . ILE A 1 195 ? 12.453 3.127 -24.588 1.00 92.81 195 ILE A C 1
ATOM 1549 O O . ILE A 1 195 ? 12.988 2.864 -25.665 1.00 92.81 195 ILE A O 1
ATOM 1553 N N . MET A 1 196 ? 12.527 2.320 -23.536 1.00 94.94 196 MET A N 1
ATOM 1554 C CA . MET A 1 196 ? 13.160 1.007 -23.537 1.00 94.94 196 MET A CA 1
ATOM 1555 C C . MET A 1 196 ? 12.157 -0.015 -23.028 1.00 94.94 196 MET A C 1
ATOM 1557 O O . MET A 1 196 ? 11.885 -0.081 -21.830 1.00 94.94 196 MET A O 1
ATOM 1561 N N . GLU A 1 197 ? 11.586 -0.797 -23.938 1.00 96.50 197 GLU A N 1
ATOM 1562 C CA . GLU A 1 197 ? 10.750 -1.930 -23.555 1.00 96.50 197 GLU A CA 1
ATOM 1563 C C . GLU A 1 197 ? 11.623 -3.053 -22.992 1.00 96.50 197 GLU A C 1
ATOM 1565 O O . GLU A 1 197 ? 12.633 -3.427 -23.591 1.00 96.50 197 GLU A O 1
ATOM 1570 N N . ILE A 1 198 ? 11.246 -3.574 -21.826 1.00 97.25 198 ILE A N 1
ATOM 1571 C CA . ILE A 1 198 ? 11.978 -4.652 -21.167 1.00 97.25 198 ILE A CA 1
ATOM 1572 C C . ILE A 1 198 ? 11.443 -5.993 -21.688 1.00 97.25 198 ILE A C 1
ATOM 1574 O O . ILE A 1 198 ? 10.240 -6.251 -21.559 1.00 97.25 198 ILE A O 1
ATOM 1578 N N . PRO A 1 199 ? 12.299 -6.870 -22.249 1.00 96.81 199 PRO A N 1
ATOM 1579 C CA . PRO A 1 199 ? 11.878 -8.161 -22.768 1.00 96.81 199 PRO A CA 1
ATOM 1580 C C . PRO A 1 199 ? 11.135 -8.995 -21.725 1.00 96.81 199 PRO A C 1
ATOM 1582 O O . PRO A 1 199 ? 11.512 -9.044 -20.551 1.00 96.81 199 PRO A O 1
ATOM 1585 N N . ALA A 1 200 ? 10.111 -9.724 -22.175 1.00 95.31 200 ALA A N 1
ATOM 1586 C CA . ALA A 1 200 ? 9.286 -10.550 -21.297 1.00 95.31 200 ALA A CA 1
ATOM 1587 C C . ALA A 1 200 ? 10.117 -11.549 -20.478 1.00 95.31 200 ALA A C 1
ATOM 1589 O O . ALA A 1 200 ? 9.846 -11.695 -19.291 1.00 95.31 200 ALA A O 1
ATOM 1590 N N . ALA A 1 201 ? 11.157 -12.142 -21.078 1.00 95.44 201 ALA A N 1
ATOM 1591 C CA . ALA A 1 201 ? 12.057 -13.087 -20.418 1.00 95.44 201 ALA A CA 1
ATOM 1592 C C . ALA A 1 201 ? 12.856 -12.460 -19.259 1.00 95.44 201 ALA A C 1
ATOM 1594 O O . ALA A 1 201 ? 13.048 -13.101 -18.226 1.00 95.44 201 ALA A O 1
ATOM 1595 N N . VAL A 1 202 ? 13.285 -11.199 -19.397 1.00 94.56 202 VAL A N 1
ATOM 1596 C CA . VAL A 1 202 ? 13.975 -10.460 -18.325 1.00 94.56 202 VAL A CA 1
ATOM 1597 C C . VAL A 1 202 ? 13.016 -10.241 -17.157 1.00 94.56 202 VAL A C 1
ATOM 1599 O O . VAL A 1 202 ? 13.345 -10.547 -16.012 1.00 94.56 202 VAL A O 1
ATOM 1602 N N . LEU A 1 203 ? 11.793 -9.797 -17.455 1.00 95.12 203 LEU A N 1
ATOM 1603 C CA . LEU A 1 203 ? 10.746 -9.622 -16.449 1.00 95.12 203 LEU A CA 1
ATOM 1604 C C . LEU A 1 203 ? 10.349 -10.954 -15.793 1.00 95.12 203 LEU A C 1
ATOM 1606 O O . LEU A 1 203 ? 10.193 -10.991 -14.582 1.00 95.12 203 LEU A O 1
ATOM 1610 N N . ASP A 1 204 ? 10.237 -12.052 -16.546 1.00 94.56 204 ASP A N 1
ATOM 1611 C CA . ASP A 1 204 ? 9.898 -13.381 -16.011 1.00 94.56 204 ASP A CA 1
ATOM 1612 C C . ASP A 1 204 ? 10.956 -13.894 -15.029 1.00 94.56 204 ASP A C 1
ATOM 1614 O O . ASP A 1 204 ? 10.636 -14.530 -14.023 1.00 94.56 204 ASP A O 1
ATOM 1618 N N . ASN A 1 205 ? 12.230 -13.608 -15.299 1.00 92.75 205 ASN A N 1
ATOM 1619 C CA . ASN A 1 205 ? 13.314 -13.932 -14.379 1.00 92.75 205 ASN A CA 1
ATOM 1620 C C . ASN A 1 205 ? 13.290 -13.033 -13.135 1.00 92.75 205 ASN A C 1
ATOM 1622 O O . ASN A 1 205 ? 13.469 -13.531 -12.022 1.00 92.75 205 ASN A O 1
ATOM 1626 N N . ALA A 1 206 ? 13.014 -11.738 -13.300 1.00 92.38 206 ALA A N 1
ATOM 1627 C CA . ALA A 1 206 ? 12.867 -10.802 -12.189 1.00 92.38 206 ALA A CA 1
ATOM 1628 C C . ALA A 1 206 ? 11.657 -11.140 -11.291 1.00 92.38 206 ALA A C 1
ATOM 1630 O O . ALA A 1 206 ? 11.779 -11.094 -10.069 1.00 92.38 206 ALA A O 1
ATOM 1631 N N . GLU A 1 207 ? 10.523 -11.574 -11.856 1.00 93.00 207 GLU A N 1
ATOM 1632 C CA . GLU A 1 207 ? 9.326 -11.999 -11.107 1.00 93.00 207 GLU A CA 1
ATOM 1633 C C . GLU A 1 207 ? 9.627 -13.152 -10.137 1.00 93.00 207 GLU A C 1
ATOM 1635 O O . GLU A 1 207 ? 9.125 -13.161 -9.015 1.00 93.00 207 GLU A O 1
ATOM 1640 N N . LYS A 1 208 ? 10.495 -14.097 -10.522 1.00 91.44 208 LYS A N 1
ATOM 1641 C CA . LYS A 1 208 ? 10.917 -15.210 -9.647 1.00 91.44 208 LYS A CA 1
ATOM 1642 C C . LYS A 1 208 ? 11.764 -14.745 -8.463 1.00 91.44 208 LYS A C 1
ATOM 1644 O O . LYS A 1 208 ? 11.806 -15.425 -7.443 1.00 91.44 208 LYS A O 1
ATOM 1649 N N . ARG A 1 209 ? 12.456 -13.613 -8.611 1.00 88.62 209 ARG A N 1
ATOM 1650 C CA . ARG A 1 209 ? 13.425 -13.087 -7.640 1.00 88.62 209 ARG A CA 1
ATOM 1651 C C . ARG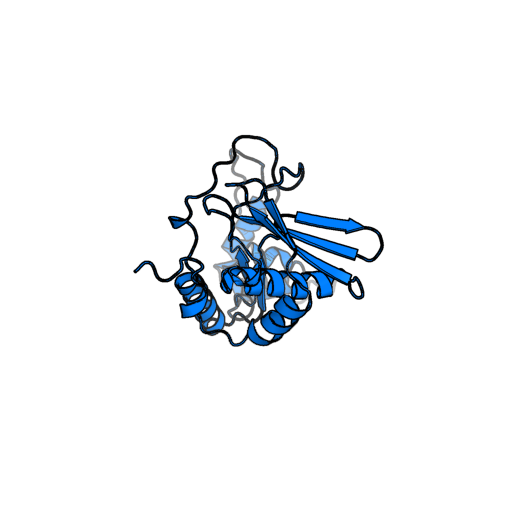 A 1 209 ? 12.872 -11.957 -6.779 1.00 88.62 209 ARG A C 1
ATOM 1653 O O . ARG A 1 209 ? 13.449 -11.671 -5.736 1.00 88.62 209 ARG A O 1
ATOM 1660 N N . VAL A 1 210 ? 11.758 -11.338 -7.172 1.00 83.88 210 VAL A N 1
ATOM 1661 C CA . VAL A 1 210 ? 11.204 -10.140 -6.514 1.00 83.88 210 VAL A CA 1
ATOM 1662 C C . VAL A 1 210 ? 10.933 -10.331 -5.015 1.00 83.88 210 VAL A C 1
ATOM 1664 O O . VAL A 1 210 ? 11.004 -9.373 -4.254 1.00 83.88 210 VAL A O 1
ATOM 1667 N N . PHE A 1 211 ? 10.674 -11.566 -4.575 1.00 81.50 211 PHE A N 1
ATOM 1668 C CA . PHE A 1 211 ? 10.409 -11.902 -3.171 1.00 81.50 211 PHE A CA 1
ATOM 1669 C C . PHE A 1 211 ? 11.631 -12.428 -2.402 1.00 81.50 211 PHE A C 1
ATOM 1671 O O . PHE A 1 211 ? 11.529 -12.669 -1.203 1.00 81.50 211 PHE A O 1
ATOM 1678 N N . THR A 1 212 ? 12.766 -12.636 -3.074 1.00 80.06 212 THR A N 1
ATOM 1679 C CA . THR A 1 212 ? 13.961 -13.285 -2.504 1.00 80.06 212 THR A CA 1
ATOM 1680 C C . THR A 1 212 ? 15.245 -12.485 -2.720 1.00 80.06 212 THR A C 1
ATOM 1682 O O . THR A 1 212 ? 16.326 -12.979 -2.412 1.00 80.06 212 THR A O 1
ATOM 1685 N N . VAL A 1 213 ? 15.155 -11.297 -3.319 1.00 77.12 213 VAL A N 1
ATOM 1686 C CA . VAL A 1 213 ? 16.310 -10.450 -3.623 1.00 77.12 213 VAL A CA 1
ATOM 1687 C C . VAL A 1 213 ? 16.925 -9.875 -2.346 1.00 77.12 213 VAL A C 1
ATOM 1689 O O . VAL A 1 213 ? 16.209 -9.512 -1.410 1.00 77.12 213 VAL A O 1
ATOM 1692 N N . ASP A 1 214 ? 18.257 -9.792 -2.320 1.00 71.56 214 ASP A N 1
ATOM 1693 C CA . ASP A 1 214 ? 18.964 -9.087 -1.259 1.00 71.56 214 ASP A CA 1
ATOM 1694 C C . ASP A 1 214 ? 18.641 -7.591 -1.330 1.00 71.56 214 ASP A C 1
ATOM 1696 O O . ASP A 1 214 ? 18.668 -6.949 -2.377 1.00 71.56 214 ASP A O 1
ATOM 1700 N N . ARG A 1 215 ? 18.323 -7.024 -0.178 1.00 64.94 215 ARG A N 1
ATOM 1701 C CA . ARG A 1 215 ? 17.850 -5.651 -0.027 1.00 64.94 215 ARG A CA 1
ATOM 1702 C C . ARG A 1 215 ? 18.964 -4.658 -0.351 1.00 64.94 215 ARG A C 1
ATOM 1704 O O . ARG A 1 215 ? 18.675 -3.578 -0.855 1.00 64.94 215 ARG A O 1
ATOM 1711 N N . ALA A 1 216 ? 20.218 -5.063 -0.144 1.00 62.25 216 ALA A N 1
ATOM 1712 C CA . ALA A 1 216 ? 21.395 -4.287 -0.515 1.00 62.25 216 ALA A CA 1
ATOM 1713 C C . ALA A 1 216 ? 21.584 -4.148 -2.040 1.00 62.25 216 ALA A C 1
ATOM 1715 O O . ALA A 1 216 ? 22.255 -3.217 -2.474 1.00 62.25 216 ALA A O 1
ATOM 1716 N N . SER A 1 217 ? 20.983 -5.019 -2.865 1.00 61.47 217 SER A N 1
ATOM 1717 C CA . SER A 1 217 ? 21.122 -4.966 -4.332 1.00 61.47 217 SER A CA 1
ATOM 1718 C C . SER A 1 217 ? 20.057 -4.109 -5.030 1.00 61.47 217 SER A C 1
ATOM 1720 O O . SER A 1 217 ? 20.072 -3.962 -6.252 1.00 61.47 217 SER A O 1
ATOM 1722 N N . LEU A 1 218 ? 19.125 -3.525 -4.267 1.00 64.81 218 LEU A N 1
ATOM 1723 C CA . LEU A 1 218 ? 18.033 -2.696 -4.787 1.00 64.81 218 LEU A CA 1
ATOM 1724 C C . LEU A 1 218 ? 18.427 -1.235 -5.020 1.00 64.81 218 LEU A C 1
ATOM 1726 O O . LEU A 1 218 ? 17.604 -0.448 -5.501 1.00 64.81 218 LEU A O 1
ATOM 1730 N N . ASP A 1 219 ? 19.662 -0.855 -4.697 1.00 63.31 219 ASP A N 1
ATOM 1731 C CA . ASP A 1 219 ? 20.128 0.490 -4.978 1.00 63.31 219 ASP A CA 1
ATOM 1732 C C . ASP A 1 219 ? 20.444 0.611 -6.471 1.00 63.31 219 ASP A C 1
ATOM 1734 O O . ASP A 1 219 ? 21.368 0.008 -7.006 1.00 63.31 219 ASP A O 1
ATOM 1738 N N . ALA A 1 220 ? 19.634 1.392 -7.185 1.00 57.25 220 ALA A N 1
ATOM 1739 C CA . ALA A 1 220 ? 19.864 1.621 -8.606 1.00 57.25 220 ALA A CA 1
ATOM 1740 C C . ALA A 1 220 ? 21.129 2.457 -8.846 1.00 57.25 220 ALA A C 1
ATOM 1742 O O . ALA A 1 220 ? 21.559 2.597 -9.989 1.00 57.25 220 ALA A O 1
ATOM 1743 N N . ARG A 1 221 ? 21.681 3.109 -7.810 1.00 55.16 221 ARG A N 1
ATOM 1744 C CA . ARG A 1 221 ? 23.015 3.713 -7.874 1.00 55.16 221 ARG A CA 1
ATOM 1745 C C . ARG A 1 221 ? 23.980 2.548 -8.089 1.00 55.16 221 ARG A C 1
ATOM 1747 O O . ARG A 1 221 ? 24.155 1.743 -7.185 1.00 55.16 221 ARG A O 1
ATOM 1754 N N . GLY A 1 222 ? 24.523 2.410 -9.298 1.00 42.62 222 GLY A N 1
ATOM 1755 C CA . GLY A 1 222 ? 25.621 1.474 -9.515 1.00 42.62 222 GLY A CA 1
ATOM 1756 C C . GLY A 1 222 ? 26.715 1.735 -8.481 1.00 42.62 222 GLY A C 1
ATOM 1757 O O . GLY A 1 222 ? 26.764 2.815 -7.892 1.00 42.62 222 GLY A O 1
ATOM 1758 N N . SER A 1 223 ? 27.561 0.742 -8.231 1.00 36.00 223 SER A N 1
ATOM 1759 C CA . SER A 1 223 ? 28.797 0.939 -7.483 1.00 36.00 223 SER A CA 1
ATOM 1760 C C . SER A 1 223 ? 29.591 2.081 -8.125 1.00 36.00 223 SER A C 1
ATOM 1762 O O . SER A 1 223 ? 30.303 1.857 -9.101 1.00 36.00 223 SER A O 1
ATOM 1764 N N . ASP A 1 224 ? 29.424 3.300 -7.614 1.00 31.67 224 ASP A N 1
ATOM 1765 C CA . ASP A 1 224 ? 30.301 4.426 -7.902 1.00 31.67 224 ASP A CA 1
ATOM 1766 C C . ASP A 1 224 ? 31.640 4.105 -7.223 1.00 31.67 224 ASP A C 1
ATOM 1768 O O . ASP A 1 224 ? 31.870 4.417 -6.052 1.00 31.67 224 ASP A O 1
ATOM 1772 N N . THR A 1 225 ? 32.484 3.387 -7.961 1.00 30.02 225 THR A N 1
ATOM 1773 C CA . THR A 1 225 ? 33.946 3.441 -7.864 1.00 30.02 225 THR A CA 1
ATOM 1774 C C . THR A 1 225 ? 34.470 4.139 -9.098 1.00 30.02 225 THR A C 1
ATOM 1776 O O . THR A 1 225 ? 34.061 3.700 -10.198 1.00 30.02 225 THR A O 1
#

pLDDT: mean 80.92, std 13.55, range [30.02, 97.25]

Sequence (225 aa):
DELAEGIPSAWIGRGQCIEHHGSGEPYLPVMEALARLARTDAHEQLGAVLRRIAPSWLLELPALLDSQERRVRYLRVSVTDRCNFRCTYCRPADDLEFGARTDLLTFEELERVVTVFARLGVRKLRLTGQIDRLVRVGKEILIVDYKTNRPPPHSVDDVAEAYTLQLAAYRLAVRQVFGTASVRAALLWTDGPRIMEIPAAVLDNAEKRVFTVDRASLDARGSDT

Secondary structure (DSSP, 8-state):
-TTSTT--S-----------SSS--TTHHHHHHHHHHTTSTTHHHHHHHHHHH-GGGGGG-GGG--TTTT---EEEEES----S---TTTS-SS--PPPPGGGSPPHHHHHHHHHHHHHTT--EEEEE---SEEEEETTEEEEEEEE-SSPPPSSSTTS-HHHHHHHHHHHHHHHHHHTT-EEEEEEEETTTTEEEEEPHHHHHHHHHHTTT--GGGG--S----